Protein AF-A0A939YVJ5-F1 (afdb_monomer)

Solvent-accessible surface area (backbone atoms only — not comparable to full-atom values): 14042 Å² total; per-residue (Å²): 144,79,82,81,78,77,78,73,75,84,70,75,77,49,77,65,55,54,50,53,51,50,50,52,50,53,52,49,50,53,49,50,50,52,48,51,54,49,50,50,50,49,52,53,49,47,49,52,65,47,46,57,54,46,56,53,47,56,67,67,69,64,90,53,101,79,51,61,65,55,51,50,50,48,51,44,52,62,39,45,46,59,54,48,61,64,51,73,77,54,86,73,54,73,72,53,51,52,54,43,50,52,50,21,49,53,24,26,51,34,45,59,76,29,60,88,43,84,53,43,32,46,35,63,28,48,20,30,49,37,0,20,55,68,26,26,70,48,1,21,50,28,13,22,49,20,38,53,59,37,23,73,76,74,54,81,56,90,63,44,41,54,43,16,42,31,37,11,49,46,2,24,50,31,18,70,76,38,66,49,74,78,86,46,72,65,54,51,48,52,51,29,53,47,39,28,49,39,31,36,67,43,36,31,47,52,51,37,50,47,46,54,69,63,68,78,56,82,91,37,73,66,54,52,52,52,39,48,62,60,38,48,60,50,19,50,40,24,12,53,31,14,27,54,39,33,71,67,45,41,65,62,51,33,54,51,52,49,49,50,26,67,78,67,71,47,87,132

Structure (mmCIF, N/CA/C/O backbone):
data_AF-A0A939YVJ5-F1
#
_entry.id   AF-A0A939YVJ5-F1
#
loop_
_atom_site.group_PDB
_atom_site.id
_atom_site.type_symbol
_atom_site.label_atom_id
_atom_site.label_alt_id
_atom_site.label_comp_id
_atom_site.label_asym_id
_atom_site.label_entity_id
_atom_site.label_seq_id
_atom_site.pdbx_PDB_ins_code
_atom_site.Cartn_x
_atom_site.Cartn_y
_atom_site.Cartn_z
_atom_site.occupancy
_atom_site.B_iso_or_equiv
_atom_site.auth_seq_id
_atom_site.auth_comp_id
_atom_site.auth_asym_id
_atom_site.auth_atom_id
_atom_site.pdbx_PDB_model_num
ATOM 1 N N . MET A 1 1 ? -27.732 -64.201 43.355 1.00 46.31 1 MET A N 1
ATOM 2 C CA . MET A 1 1 ? -26.842 -63.125 43.828 1.00 46.31 1 MET A CA 1
ATOM 3 C C . MET A 1 1 ? -26.011 -62.666 42.640 1.00 46.31 1 MET A C 1
ATOM 5 O O . MET A 1 1 ? -24.944 -63.208 42.411 1.00 46.31 1 MET A O 1
ATOM 9 N N . THR A 1 2 ? -26.535 -61.728 41.853 1.00 40.25 2 THR A N 1
ATOM 10 C CA . THR A 1 2 ? -25.742 -60.941 40.899 1.00 40.25 2 THR A CA 1
ATOM 11 C C . THR A 1 2 ? -26.500 -59.648 40.651 1.00 40.25 2 THR A C 1
ATOM 13 O O . THR A 1 2 ? -27.711 -59.644 40.450 1.00 40.25 2 THR A O 1
ATOM 16 N N . VAL A 1 3 ? -25.773 -58.562 40.848 1.00 44.47 3 VAL A N 1
ATOM 17 C CA . VAL A 1 3 ? -26.248 -57.209 41.102 1.00 44.47 3 VAL A CA 1
ATOM 18 C C . VAL A 1 3 ? -26.850 -56.622 39.828 1.00 44.47 3 VAL A C 1
ATOM 20 O O . VAL A 1 3 ? -26.192 -56.588 38.794 1.00 44.47 3 VAL A O 1
ATOM 23 N N . ILE A 1 4 ? -28.096 -56.155 39.917 1.00 45.47 4 ILE A N 1
ATOM 24 C CA . ILE A 1 4 ? -28.694 -55.263 38.923 1.00 45.47 4 ILE A CA 1
ATOM 25 C C . ILE A 1 4 ? -27.981 -53.924 39.108 1.00 45.47 4 ILE A C 1
ATOM 27 O O . ILE A 1 4 ? -28.205 -53.217 40.091 1.00 45.47 4 ILE A O 1
ATOM 31 N N . GLU A 1 5 ? -27.036 -53.639 38.220 1.00 46.25 5 GLU A N 1
ATOM 32 C CA . GLU A 1 5 ? -26.282 -52.396 38.208 1.00 46.25 5 GLU A CA 1
ATOM 33 C C . GLU A 1 5 ? -27.262 -51.251 37.929 1.00 46.25 5 GLU A C 1
ATOM 35 O O . GLU A 1 5 ? -27.874 -51.164 36.866 1.00 46.25 5 GLU A O 1
ATOM 40 N N . SER A 1 6 ? -27.492 -50.428 38.954 1.00 43.22 6 SER A N 1
ATOM 41 C CA . SER A 1 6 ? -28.411 -49.297 38.907 1.00 43.22 6 SER A CA 1
ATOM 42 C C . SER A 1 6 ? -27.906 -48.303 37.861 1.00 43.22 6 SER A C 1
ATOM 44 O O . SER A 1 6 ? -26.919 -47.594 38.085 1.00 43.22 6 SER A O 1
ATOM 46 N N . GLU A 1 7 ? -28.591 -48.246 36.726 1.00 45.78 7 GLU A N 1
ATOM 47 C CA . GLU A 1 7 ? -28.428 -47.209 35.720 1.00 45.78 7 GLU A CA 1
ATOM 48 C C . GLU A 1 7 ? -28.706 -45.856 36.397 1.00 45.78 7 GLU A C 1
ATOM 50 O O . GLU A 1 7 ? -29.838 -45.532 36.763 1.00 45.78 7 GLU A O 1
ATOM 55 N N . LYS A 1 8 ? -27.640 -45.096 36.686 1.00 47.47 8 LYS A N 1
ATOM 56 C C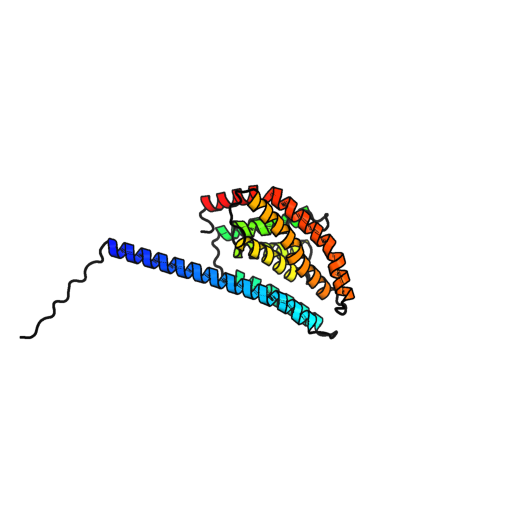A . LYS A 1 8 ? -27.754 -43.766 37.296 1.00 47.47 8 LYS A CA 1
ATOM 57 C C . LYS A 1 8 ? -28.663 -42.908 36.411 1.00 47.47 8 LYS A C 1
ATOM 59 O O . LYS A 1 8 ? -28.447 -42.869 35.199 1.00 47.47 8 LYS A O 1
ATOM 64 N N . PRO A 1 9 ? -29.639 -42.186 36.989 1.00 45.59 9 PRO A N 1
ATOM 65 C CA . PRO A 1 9 ? -30.538 -41.359 36.208 1.00 45.59 9 PRO A CA 1
ATOM 66 C C . PRO A 1 9 ? -29.715 -40.316 35.457 1.00 45.59 9 PRO A C 1
ATOM 68 O O . PRO A 1 9 ? -28.880 -39.633 36.053 1.00 45.59 9 PRO A O 1
ATOM 71 N N . ASN A 1 10 ? -29.957 -40.228 34.148 1.00 55.22 10 ASN A N 1
ATOM 72 C CA . ASN A 1 10 ? -29.449 -39.195 33.254 1.00 55.22 10 ASN A CA 1
ATOM 73 C C . ASN A 1 10 ? -29.701 -37.827 33.907 1.00 55.22 10 ASN A C 1
ATOM 75 O O . ASN A 1 10 ? -30.816 -37.299 33.869 1.00 55.22 10 ASN A O 1
ATOM 79 N N . SER A 1 11 ? -28.688 -37.282 34.581 1.00 57.50 11 SER A N 1
ATOM 80 C CA . SER A 1 11 ? -28.798 -35.998 35.251 1.00 57.50 11 SER A CA 1
ATOM 81 C C . SER A 1 11 ? -28.966 -34.944 34.168 1.00 57.50 11 SER A C 1
ATOM 83 O O . SER A 1 11 ? -28.098 -34.745 33.317 1.00 57.50 11 SER A O 1
ATOM 85 N N . VAL A 1 12 ? -30.128 -34.290 34.160 1.00 58.12 12 VAL A N 1
ATOM 86 C CA . VAL A 1 12 ? -30.375 -33.128 33.307 1.00 58.12 12 VAL A CA 1
ATOM 87 C C . VAL A 1 12 ? -29.209 -32.158 33.542 1.00 58.12 12 VAL A C 1
ATOM 89 O O . VAL A 1 12 ? -29.008 -31.767 34.695 1.00 58.12 12 VAL A O 1
ATOM 92 N N . PRO A 1 13 ? -28.416 -31.799 32.509 1.00 59.34 13 PRO A N 1
ATOM 93 C CA . PRO A 1 13 ? -27.216 -30.994 32.702 1.00 59.34 13 PRO A CA 1
ATOM 94 C C . PRO A 1 13 ? -27.591 -29.719 33.447 1.00 59.34 13 PRO A C 1
ATOM 96 O O . PRO A 1 13 ? -28.513 -29.016 33.009 1.00 59.34 13 PRO A O 1
ATOM 99 N N . SER A 1 14 ? -26.910 -29.443 34.563 1.00 68.69 14 SER A N 1
ATOM 100 C CA . SER A 1 14 ? -27.203 -28.271 35.385 1.00 68.69 14 SER A CA 1
ATOM 101 C C . SER A 1 14 ? -27.091 -26.999 34.534 1.00 68.69 14 SER A C 1
ATOM 103 O O . SER A 1 14 ? -26.372 -26.965 33.527 1.00 68.69 14 SER A O 1
ATOM 105 N N . GLY A 1 15 ? -27.793 -25.924 34.912 1.00 69.75 15 GLY A N 1
ATOM 106 C CA . GLY A 1 15 ? -27.674 -24.635 34.214 1.00 69.75 15 GLY A CA 1
ATOM 107 C C . GLY A 1 15 ? -26.211 -24.188 34.063 1.00 69.75 15 GLY A C 1
ATOM 108 O O . GLY A 1 15 ? -25.831 -23.643 33.028 1.00 69.75 15 GLY A O 1
ATOM 109 N N . THR A 1 16 ? -25.375 -24.531 35.043 1.00 73.44 16 THR A N 1
ATOM 110 C CA . THR A 1 16 ? -23.930 -24.296 35.092 1.00 73.44 16 THR A CA 1
ATOM 111 C C . THR A 1 16 ? -23.152 -25.105 34.046 1.00 73.44 16 THR A C 1
ATOM 113 O O . THR A 1 16 ? -22.281 -24.550 33.377 1.00 73.44 16 THR A O 1
ATOM 116 N N . ASP A 1 17 ? -23.502 -26.376 33.817 1.00 76.75 17 ASP A N 1
ATOM 117 C CA . ASP A 1 17 ? -22.853 -27.231 32.806 1.00 76.75 17 ASP A CA 1
ATOM 118 C C . ASP A 1 17 ? -23.142 -26.755 31.379 1.00 76.75 17 ASP A C 1
ATOM 120 O O . ASP A 1 17 ? -22.268 -26.790 30.508 1.00 76.75 17 ASP A O 1
ATOM 124 N N . ARG A 1 18 ? -24.357 -26.244 31.137 1.00 75.38 18 ARG A N 1
ATOM 125 C CA . ARG A 1 18 ? -24.741 -25.654 29.843 1.00 75.38 18 ARG A CA 1
ATOM 126 C C . ARG A 1 18 ? -23.982 -24.355 29.564 1.00 75.38 18 ARG A C 1
ATOM 128 O O . ARG A 1 18 ? -23.562 -24.132 28.428 1.00 75.38 18 ARG A O 1
ATOM 135 N N . ILE A 1 19 ? -23.769 -23.526 30.589 1.00 78.44 19 ILE A N 1
ATOM 136 C CA . ILE A 1 19 ? -22.976 -22.292 30.486 1.00 78.44 19 ILE A CA 1
ATOM 137 C C . ILE A 1 19 ? -21.506 -22.631 30.209 1.00 78.44 19 ILE A C 1
ATOM 139 O O . ILE A 1 19 ? -20.929 -22.098 29.261 1.00 78.44 19 ILE A O 1
ATOM 143 N N . LEU A 1 20 ? -20.928 -23.584 30.947 1.00 80.31 20 LEU A N 1
ATOM 144 C CA . LEU A 1 20 ? -19.541 -24.019 30.765 1.00 80.31 20 LEU A CA 1
ATOM 145 C C . LEU A 1 20 ? -19.310 -24.651 29.380 1.00 80.31 20 LEU A C 1
ATOM 147 O O . LEU A 1 20 ? -18.287 -24.405 28.736 1.00 80.31 20 LEU A O 1
ATOM 151 N N . ALA A 1 21 ? -20.267 -25.439 28.882 1.00 81.44 21 ALA A N 1
ATOM 152 C CA . ALA A 1 21 ? -20.222 -26.000 27.534 1.00 81.44 21 ALA A CA 1
ATOM 153 C C . ALA A 1 21 ? -20.287 -24.905 26.456 1.00 81.44 21 ALA A C 1
ATOM 155 O O . ALA A 1 21 ? -19.502 -24.940 25.505 1.00 81.44 21 ALA A O 1
ATOM 156 N N . ALA A 1 22 ? -21.160 -23.904 26.620 1.00 81.31 22 ALA A N 1
ATOM 157 C CA . ALA A 1 22 ? -21.267 -22.769 25.706 1.00 81.31 22 ALA A CA 1
ATOM 158 C C . ALA A 1 22 ? -20.001 -21.892 25.709 1.00 81.31 22 ALA A C 1
ATOM 160 O O . ALA A 1 22 ? -19.553 -21.463 24.644 1.00 81.31 22 ALA A O 1
ATOM 161 N N . GLU A 1 23 ? -19.383 -21.660 26.870 1.00 83.69 23 GLU A N 1
ATOM 162 C CA . GLU A 1 23 ? -18.100 -20.954 26.977 1.00 83.69 23 GLU A CA 1
ATOM 163 C C . GLU A 1 23 ? -16.962 -21.721 26.304 1.00 83.69 23 GLU A C 1
ATOM 165 O O . GLU A 1 23 ? -16.202 -21.131 25.535 1.00 83.69 23 GLU A O 1
ATOM 170 N N . ARG A 1 24 ? -16.879 -23.043 26.501 1.00 84.50 24 ARG A N 1
ATOM 171 C CA . ARG A 1 24 ? -15.895 -23.903 25.819 1.00 84.50 24 ARG A CA 1
ATOM 172 C C . ARG A 1 24 ? -16.080 -23.890 24.302 1.00 84.50 24 ARG A C 1
ATOM 174 O O . ARG A 1 24 ? -15.090 -23.844 23.573 1.00 84.50 24 ARG A O 1
ATOM 181 N N . LEU A 1 25 ? -17.322 -23.891 23.815 1.00 81.31 25 LEU A N 1
ATOM 182 C CA . LEU A 1 25 ? -17.636 -23.800 22.386 1.00 81.31 25 LEU A CA 1
ATOM 183 C C . LEU A 1 25 ? -17.245 -22.436 21.807 1.00 81.31 25 LEU A C 1
ATOM 185 O O . LEU A 1 25 ? -16.577 -22.387 20.777 1.00 81.31 25 LEU A O 1
ATOM 189 N N . ARG A 1 26 ? -17.568 -21.336 22.501 1.00 81.75 26 ARG A N 1
ATOM 190 C CA . ARG A 1 26 ? -17.147 -19.976 22.121 1.00 81.75 26 ARG A CA 1
ATOM 191 C C . ARG A 1 26 ? -15.626 -19.825 22.134 1.00 81.75 26 ARG A C 1
ATOM 193 O O . ARG A 1 26 ? -15.071 -19.218 21.224 1.00 81.75 26 ARG A O 1
ATOM 200 N N . ALA A 1 27 ? -14.947 -20.397 23.128 1.00 80.31 27 ALA A N 1
ATOM 201 C CA . ALA A 1 27 ? -13.490 -20.390 23.221 1.00 80.31 27 ALA A CA 1
ATOM 202 C C . ALA A 1 27 ? -12.842 -21.196 22.084 1.00 80.31 27 ALA A C 1
ATOM 204 O O . ALA A 1 27 ? -11.879 -20.724 21.479 1.00 80.31 27 ALA A O 1
ATOM 205 N N . ARG A 1 28 ? -13.399 -22.368 21.737 1.00 79.94 28 ARG A N 1
ATOM 206 C CA . ARG A 1 28 ? -12.969 -23.167 20.575 1.00 79.94 28 ARG A CA 1
ATOM 207 C C . ARG A 1 28 ? -13.183 -22.416 19.262 1.00 79.94 28 ARG A C 1
ATOM 209 O O . ARG A 1 28 ? -12.242 -22.308 18.485 1.00 79.94 28 ARG A O 1
ATOM 216 N N . GLN A 1 29 ? -14.360 -21.824 19.055 1.00 79.69 29 GLN A N 1
ATOM 217 C CA . GLN A 1 29 ? -14.658 -21.008 17.870 1.00 79.69 29 GLN A CA 1
ATOM 218 C C . GLN A 1 29 ? -13.702 -19.813 17.756 1.00 79.69 29 GLN A C 1
ATOM 220 O O . GLN A 1 29 ? -13.091 -19.605 16.713 1.00 79.69 29 GLN A O 1
ATOM 225 N N . ALA A 1 30 ? -13.471 -19.084 18.852 1.00 76.62 30 ALA A N 1
ATOM 226 C CA . ALA A 1 30 ? -12.527 -17.970 18.873 1.00 76.62 30 ALA A CA 1
ATOM 227 C C . ALA A 1 30 ? -11.076 -18.413 18.601 1.00 76.62 30 ALA A C 1
ATOM 229 O O . ALA A 1 30 ? -10.313 -17.678 17.969 1.00 76.62 30 ALA A O 1
ATOM 230 N N . ALA A 1 31 ? -10.672 -19.599 19.067 1.00 75.69 31 ALA A N 1
ATOM 231 C CA . ALA A 1 31 ? -9.354 -20.167 18.793 1.00 75.69 31 ALA A CA 1
ATOM 232 C C . ALA A 1 31 ? -9.205 -20.591 17.321 1.00 75.69 31 ALA A C 1
ATOM 234 O O . ALA A 1 31 ? -8.173 -20.310 16.706 1.00 75.69 31 ALA A O 1
ATOM 235 N N . GLU A 1 32 ? -10.234 -21.208 16.738 1.00 75.56 32 GLU A N 1
ATOM 236 C CA . GLU A 1 32 ? -10.274 -21.569 15.319 1.00 75.56 32 GLU A CA 1
ATOM 237 C C . GLU A 1 32 ? -10.260 -20.340 14.410 1.00 75.56 32 GLU A C 1
ATOM 239 O O . GLU A 1 32 ? -9.486 -20.308 13.451 1.00 75.56 32 GLU A O 1
ATOM 244 N N . ASP A 1 33 ? -11.027 -19.302 14.745 1.00 72.12 33 ASP A N 1
ATOM 245 C CA . ASP A 1 33 ? -11.020 -18.027 14.029 1.00 72.12 33 ASP A CA 1
ATOM 246 C C . ASP A 1 33 ? -9.631 -17.386 14.086 1.00 72.12 33 ASP A C 1
ATOM 248 O O . ASP A 1 33 ? -9.053 -17.061 13.049 1.00 72.12 33 ASP A O 1
ATOM 252 N N . ARG A 1 34 ? -9.014 -17.294 15.275 1.00 73.00 34 ARG A N 1
ATOM 253 C CA . ARG A 1 34 ? -7.635 -16.788 15.424 1.00 73.00 34 ARG A CA 1
ATOM 254 C C . ARG A 1 34 ? -6.631 -17.602 14.609 1.00 73.00 34 ARG A C 1
ATOM 256 O O . ARG A 1 34 ? -5.739 -17.016 13.989 1.00 73.00 34 ARG A O 1
ATOM 263 N N . ARG A 1 35 ? -6.762 -18.933 14.594 1.00 74.81 35 ARG A N 1
ATOM 264 C CA . ARG A 1 35 ? -5.905 -19.831 13.807 1.00 74.81 35 ARG A CA 1
ATOM 265 C C . ARG A 1 35 ? -6.089 -19.589 12.311 1.00 74.81 35 ARG A C 1
ATOM 267 O O . ARG A 1 35 ? -5.088 -19.441 11.614 1.00 74.81 35 ARG A O 1
ATOM 274 N N . ARG A 1 36 ? -7.327 -19.478 11.818 1.00 72.12 36 ARG A N 1
ATOM 275 C CA . ARG A 1 36 ? -7.626 -19.162 10.411 1.00 72.12 36 ARG A CA 1
ATOM 276 C C . ARG A 1 36 ? -7.029 -17.819 10.004 1.00 72.12 36 ARG A C 1
ATOM 278 O O . ARG A 1 36 ? -6.349 -17.753 8.984 1.00 72.12 36 ARG A O 1
ATOM 285 N N . THR A 1 37 ? -7.195 -16.775 10.814 1.00 68.50 37 THR A N 1
ATOM 286 C CA . THR A 1 37 ? -6.625 -15.447 10.533 1.00 68.50 37 THR A CA 1
ATOM 287 C C . THR A 1 37 ? -5.099 -15.479 10.534 1.00 68.50 37 THR A C 1
ATOM 289 O O . THR A 1 37 ? -4.471 -14.865 9.675 1.00 68.50 37 THR A O 1
ATOM 292 N N . ARG A 1 38 ? -4.481 -16.229 11.459 1.00 74.00 38 ARG A N 1
ATOM 293 C CA . ARG A 1 38 ? -3.024 -16.421 11.496 1.00 74.00 38 ARG A CA 1
ATOM 294 C C . ARG A 1 38 ? -2.525 -17.153 10.250 1.00 74.00 38 ARG A C 1
ATOM 296 O O . ARG A 1 38 ? -1.570 -16.692 9.641 1.00 74.00 38 ARG A O 1
ATOM 303 N N . ILE A 1 39 ? -3.179 -18.242 9.849 1.00 70.81 39 ILE A N 1
ATOM 304 C CA . ILE A 1 39 ? -2.820 -18.989 8.636 1.00 70.81 39 ILE A CA 1
ATOM 305 C C . ILE A 1 39 ? -2.962 -18.094 7.406 1.00 70.81 39 ILE A C 1
ATOM 307 O O . ILE A 1 39 ? -2.039 -18.039 6.608 1.00 70.81 39 ILE A O 1
ATOM 311 N N . ARG A 1 40 ? -4.057 -17.335 7.273 1.00 67.38 40 ARG A N 1
ATOM 312 C CA . ARG A 1 40 ? -4.240 -16.389 6.158 1.00 67.38 40 ARG A CA 1
ATOM 313 C C . ARG A 1 40 ? -3.141 -15.334 6.126 1.00 67.38 40 ARG A C 1
ATOM 315 O O . ARG A 1 40 ? -2.561 -15.118 5.074 1.00 67.38 40 ARG A O 1
ATOM 322 N N . ARG A 1 41 ? -2.787 -14.751 7.277 1.00 69.44 41 ARG A N 1
ATOM 323 C CA . ARG A 1 41 ? -1.644 -13.828 7.379 1.00 69.44 41 ARG A CA 1
ATOM 324 C C . ARG A 1 41 ? -0.347 -14.472 6.917 1.00 69.44 41 ARG A C 1
ATOM 326 O O . ARG A 1 41 ? 0.364 -13.847 6.147 1.00 69.44 41 ARG A O 1
ATOM 333 N N . ILE A 1 42 ? -0.052 -15.689 7.374 1.00 71.00 42 ILE A N 1
ATOM 334 C CA . ILE A 1 42 ? 1.166 -16.413 6.995 1.00 71.00 42 ILE A CA 1
ATOM 335 C C . ILE A 1 42 ? 1.151 -16.714 5.500 1.00 71.00 42 ILE A C 1
ATOM 337 O O . ILE A 1 42 ? 2.128 -16.425 4.836 1.00 71.00 42 ILE A O 1
ATOM 341 N N . VAL A 1 43 ? 0.048 -17.214 4.945 1.00 67.75 43 VAL A N 1
ATOM 342 C CA . VAL A 1 43 ? -0.070 -17.510 3.511 1.00 67.75 43 VAL A CA 1
ATOM 343 C C . VAL A 1 43 ? 0.106 -16.247 2.674 1.00 67.75 43 VAL A C 1
ATOM 345 O O . VAL A 1 43 ? 0.858 -16.268 1.709 1.00 67.75 43 VAL A O 1
ATOM 348 N N . THR A 1 44 ? -0.532 -15.134 3.045 1.00 63.31 44 THR A N 1
ATOM 349 C CA . THR A 1 44 ? -0.370 -13.864 2.326 1.00 63.31 44 THR A CA 1
ATOM 350 C C . THR A 1 44 ? 1.045 -13.309 2.485 1.00 63.31 44 THR A C 1
ATOM 352 O O . THR A 1 44 ? 1.630 -12.871 1.503 1.00 63.31 44 THR A O 1
ATOM 355 N N . ALA A 1 45 ? 1.634 -13.380 3.681 1.00 68.81 45 ALA A N 1
ATOM 356 C CA . ALA A 1 45 ? 3.009 -12.949 3.922 1.00 68.81 45 ALA A CA 1
ATOM 357 C C . ALA A 1 45 ? 4.029 -13.813 3.168 1.00 68.81 45 ALA A C 1
ATOM 359 O O . ALA A 1 45 ? 4.963 -13.268 2.600 1.00 68.81 45 ALA A O 1
ATOM 360 N N . VAL A 1 46 ? 3.831 -15.132 3.112 1.00 67.81 46 VAL A N 1
ATOM 361 C CA . VAL A 1 46 ? 4.651 -16.067 2.331 1.00 67.81 46 VAL A CA 1
ATOM 362 C C . VAL A 1 46 ? 4.483 -15.794 0.844 1.00 67.81 46 VAL A C 1
ATOM 364 O O . VAL A 1 46 ? 5.481 -15.713 0.146 1.00 67.81 46 VAL A O 1
ATOM 367 N N . LEU A 1 47 ? 3.258 -15.570 0.357 1.00 64.94 47 LEU A N 1
ATOM 368 C CA . LEU A 1 47 ? 3.033 -15.159 -1.029 1.00 64.94 47 LEU A CA 1
ATOM 369 C C . LEU A 1 47 ? 3.810 -13.886 -1.350 1.00 64.94 47 LEU A C 1
ATOM 371 O O . LEU A 1 47 ? 4.513 -13.863 -2.342 1.00 64.94 47 LEU A O 1
ATOM 375 N N . ILE A 1 48 ? 3.755 -12.864 -0.497 1.00 64.44 48 ILE A N 1
ATOM 376 C CA . ILE A 1 48 ? 4.510 -11.619 -0.684 1.00 64.44 48 ILE A CA 1
ATOM 377 C C . ILE A 1 48 ? 6.028 -11.869 -0.647 1.00 64.44 48 ILE A C 1
ATOM 379 O O . ILE A 1 48 ? 6.749 -11.396 -1.523 1.00 64.44 48 ILE A O 1
ATOM 383 N N . LEU A 1 49 ? 6.507 -12.612 0.356 1.00 65.25 49 LEU A N 1
ATOM 384 C CA . LEU A 1 49 ? 7.926 -12.887 0.596 1.00 65.25 49 LEU A CA 1
ATOM 385 C C . LEU A 1 49 ? 8.534 -13.805 -0.465 1.00 65.25 49 LEU A C 1
ATOM 387 O O . LEU A 1 49 ? 9.732 -13.740 -0.673 1.00 65.25 49 LEU A O 1
ATOM 391 N N . VAL A 1 50 ? 7.739 -14.647 -1.125 1.00 65.62 50 VAL A N 1
ATOM 392 C CA . VAL A 1 50 ? 8.169 -15.485 -2.252 1.00 65.62 50 VAL A CA 1
ATOM 393 C C . VAL A 1 50 ? 8.023 -14.724 -3.567 1.00 65.62 50 VAL A C 1
ATOM 395 O O . VAL A 1 50 ? 8.897 -14.813 -4.418 1.00 65.62 50 VAL A O 1
ATOM 398 N N . PHE A 1 51 ? 6.962 -13.931 -3.727 1.00 66.06 51 PHE A N 1
ATOM 399 C CA . PHE A 1 51 ? 6.675 -13.199 -4.958 1.00 66.06 51 PHE A CA 1
ATOM 400 C C . PHE A 1 51 ? 7.743 -12.146 -5.272 1.00 66.06 51 PHE A C 1
ATOM 402 O O . PHE A 1 51 ? 8.236 -12.109 -6.393 1.00 66.06 51 PHE A O 1
ATOM 409 N N . VAL A 1 52 ? 8.156 -11.337 -4.289 1.00 61.12 52 VAL A N 1
ATOM 410 C CA . VAL A 1 52 ? 9.197 -10.310 -4.483 1.00 61.12 52 VAL A CA 1
ATOM 411 C C . VAL A 1 52 ? 10.528 -10.914 -4.976 1.00 61.12 52 VAL A C 1
ATOM 413 O O . VAL A 1 52 ? 11.002 -10.492 -6.030 1.00 61.12 52 VAL A O 1
ATOM 416 N N . PRO A 1 53 ? 11.129 -11.919 -4.308 1.00 64.06 53 PRO A N 1
ATOM 417 C CA . PRO A 1 53 ? 12.350 -12.548 -4.796 1.00 64.06 53 PRO A CA 1
ATOM 418 C C . PRO A 1 53 ? 12.131 -13.432 -6.022 1.00 64.06 53 PRO A C 1
ATOM 420 O O . PRO A 1 53 ? 13.067 -13.566 -6.791 1.00 64.06 53 PRO A O 1
ATOM 423 N N . ALA A 1 54 ? 10.944 -13.998 -6.265 1.00 64.44 54 ALA A N 1
ATOM 424 C CA . ALA A 1 54 ? 10.677 -14.736 -7.503 1.00 64.44 54 ALA A CA 1
ATOM 425 C C . ALA A 1 54 ? 10.683 -13.809 -8.726 1.00 64.44 54 ALA A C 1
ATOM 427 O O . ALA A 1 54 ? 11.303 -14.140 -9.730 1.00 64.44 54 ALA A O 1
ATOM 428 N N . VAL A 1 55 ? 10.067 -12.624 -8.631 1.00 62.25 55 VAL A N 1
ATOM 429 C CA . VAL A 1 55 ? 10.112 -11.606 -9.696 1.00 62.25 55 VAL A CA 1
ATOM 430 C C . VAL A 1 55 ? 11.552 -11.158 -9.953 1.00 62.25 55 VAL A C 1
ATOM 432 O O . VAL A 1 55 ? 11.981 -11.084 -11.102 1.00 62.25 55 VAL A O 1
ATOM 435 N N . ILE A 1 56 ? 12.319 -10.918 -8.886 1.00 60.88 56 ILE A N 1
ATOM 436 C CA . ILE A 1 56 ? 13.728 -10.520 -8.987 1.00 60.88 56 ILE A CA 1
ATOM 437 C C . ILE A 1 56 ? 14.586 -11.662 -9.559 1.00 60.88 56 ILE A C 1
ATOM 439 O O . ILE A 1 56 ? 15.377 -11.430 -10.464 1.00 60.88 56 ILE A O 1
ATOM 443 N N . ALA A 1 57 ? 14.419 -12.899 -9.087 1.00 64.69 57 ALA A N 1
ATOM 444 C CA . ALA A 1 57 ? 15.207 -14.052 -9.520 1.00 64.69 57 ALA A CA 1
ATOM 445 C C . ALA A 1 57 ? 14.920 -14.436 -10.973 1.00 64.69 57 ALA A C 1
ATOM 447 O O . ALA A 1 57 ? 15.856 -14.657 -11.730 1.00 64.69 57 ALA A O 1
ATOM 448 N N . ILE A 1 58 ? 13.651 -14.466 -11.389 1.00 60.56 58 ILE A N 1
ATOM 449 C CA . ILE A 1 58 ? 13.282 -14.745 -12.784 1.00 60.56 58 ILE A CA 1
ATOM 450 C C . ILE A 1 58 ? 13.836 -13.647 -13.701 1.00 60.56 58 ILE A C 1
ATOM 452 O O . ILE A 1 58 ? 14.399 -13.946 -14.750 1.00 60.56 58 ILE A O 1
ATOM 456 N N . GLY A 1 59 ? 13.763 -12.387 -13.267 1.00 57.19 59 GLY A N 1
ATOM 457 C CA . GLY A 1 59 ? 14.344 -11.266 -13.998 1.00 57.19 59 GLY A CA 1
ATOM 458 C C . GLY A 1 59 ? 15.874 -11.261 -14.088 1.00 57.19 59 GLY A C 1
ATOM 459 O O . GLY A 1 59 ? 16.416 -10.666 -15.013 1.00 57.19 59 GLY A O 1
ATOM 460 N N . LEU A 1 60 ? 16.567 -11.917 -13.151 1.00 59.75 60 LEU A N 1
ATOM 461 C CA . LEU A 1 60 ? 18.028 -12.070 -13.149 1.00 59.75 60 LEU A CA 1
ATOM 462 C C . LEU A 1 60 ? 18.509 -13.336 -13.880 1.00 59.75 60 LEU A C 1
ATOM 464 O O . LEU A 1 60 ? 19.647 -13.368 -14.342 1.00 59.75 60 LEU A O 1
ATOM 468 N N . LEU A 1 61 ? 17.680 -14.383 -13.961 1.00 58.56 61 LEU A N 1
ATOM 469 C CA . LEU A 1 61 ? 18.054 -15.684 -14.529 1.00 58.56 61 LEU A CA 1
ATOM 470 C C . LEU A 1 61 ? 17.887 -15.761 -16.055 1.00 58.56 61 LEU A C 1
ATOM 472 O O . LEU A 1 61 ? 18.575 -16.557 -16.693 1.00 58.56 61 LEU A O 1
ATOM 476 N N . GLU A 1 62 ? 17.030 -14.941 -16.669 1.00 56.88 62 GLU A N 1
ATOM 477 C CA . GLU A 1 62 ? 16.833 -14.959 -18.124 1.00 56.88 62 GLU A CA 1
ATOM 478 C C . GLU A 1 62 ? 17.679 -13.908 -18.857 1.00 56.88 62 GLU A C 1
ATOM 480 O O . GLU A 1 62 ? 17.242 -12.806 -19.179 1.00 56.88 62 GLU A O 1
ATOM 485 N N . TRP A 1 63 ? 18.915 -14.295 -19.178 1.00 54.03 63 TRP A N 1
ATOM 486 C CA . TRP A 1 63 ? 19.893 -13.488 -19.921 1.00 54.03 63 TRP A CA 1
ATOM 487 C C . TRP A 1 63 ? 19.694 -13.516 -21.459 1.00 54.03 63 TRP A C 1
ATOM 489 O O . TRP A 1 63 ? 20.613 -13.160 -22.197 1.00 54.03 63 TRP A O 1
ATOM 499 N N . GLN A 1 64 ? 18.545 -13.963 -21.997 1.00 51.31 64 GLN A N 1
ATOM 500 C CA . GLN A 1 64 ? 18.368 -14.118 -23.454 1.00 51.31 64 GLN A CA 1
ATOM 501 C C . GLN A 1 64 ? 17.027 -13.613 -24.022 1.00 51.31 64 GLN A C 1
ATOM 503 O O . GLN A 1 64 ? 15.939 -13.949 -23.560 1.00 51.31 64 GLN A O 1
ATOM 508 N N . ASP A 1 65 ? 17.167 -12.847 -25.110 1.00 56.59 65 ASP A N 1
ATOM 509 C CA . ASP A 1 65 ? 16.244 -11.917 -25.790 1.00 56.59 65 ASP A CA 1
ATOM 510 C C . ASP A 1 65 ? 14.838 -12.431 -26.201 1.00 56.59 65 ASP A C 1
ATOM 512 O O . ASP A 1 65 ? 14.079 -11.677 -26.807 1.00 56.59 65 ASP A O 1
ATOM 516 N N . ARG A 1 66 ? 14.442 -13.682 -25.915 1.00 54.62 66 ARG A N 1
ATOM 517 C CA . ARG A 1 66 ? 13.160 -14.255 -26.398 1.00 54.62 66 ARG A CA 1
ATOM 518 C C . ARG A 1 66 ? 12.141 -14.640 -25.324 1.00 54.62 66 ARG A C 1
ATOM 520 O O . ARG A 1 66 ? 10.961 -14.747 -25.648 1.00 54.62 66 ARG A O 1
ATOM 527 N N . HIS A 1 67 ? 12.540 -14.793 -24.064 1.00 56.97 67 HIS A N 1
ATOM 528 C CA . HIS A 1 67 ? 11.637 -15.255 -22.997 1.00 56.97 67 HIS A CA 1
ATOM 529 C C . HIS A 1 67 ? 11.039 -14.121 -22.137 1.00 56.97 67 HIS A C 1
ATOM 531 O O . HIS A 1 67 ? 10.093 -14.328 -21.379 1.00 56.97 67 HIS A O 1
ATOM 537 N N . PHE A 1 68 ? 11.454 -12.875 -22.376 1.00 59.12 68 PHE A N 1
ATOM 538 C CA . PHE A 1 68 ? 11.018 -11.681 -21.644 1.00 59.12 68 PHE A CA 1
ATOM 539 C C . PHE A 1 68 ? 9.495 -11.428 -21.648 1.00 59.12 68 PHE A C 1
ATOM 541 O O . PHE A 1 68 ? 8.919 -10.995 -20.645 1.00 59.12 68 PHE A O 1
ATOM 548 N N . TYR A 1 69 ? 8.809 -11.737 -22.756 1.00 62.72 69 TYR A N 1
ATOM 549 C CA . TYR A 1 69 ? 7.345 -11.635 -22.841 1.00 62.72 69 TYR A CA 1
ATOM 550 C C . TYR A 1 69 ? 6.640 -12.703 -21.999 1.00 62.72 69 TYR A C 1
ATOM 552 O O . TYR A 1 69 ? 5.604 -12.427 -21.394 1.00 62.72 69 TYR A O 1
ATOM 560 N N . ILE A 1 70 ? 7.217 -13.905 -21.923 1.00 63.44 70 ILE A N 1
ATOM 561 C CA . ILE A 1 70 ? 6.709 -15.009 -21.102 1.00 63.44 70 ILE A CA 1
ATOM 562 C C . ILE A 1 70 ? 6.915 -14.677 -19.625 1.00 63.44 70 ILE A C 1
ATOM 564 O O . ILE A 1 70 ? 5.986 -14.833 -18.842 1.00 63.44 70 ILE A O 1
ATOM 568 N N . VAL A 1 71 ? 8.072 -14.129 -19.248 1.00 63.03 71 VAL A N 1
ATOM 569 C CA . VAL A 1 71 ? 8.333 -13.643 -17.884 1.00 63.03 71 VAL A CA 1
ATOM 570 C C . VAL A 1 71 ? 7.358 -12.542 -17.489 1.00 63.03 71 VAL A C 1
ATOM 572 O O . VAL A 1 71 ? 6.723 -12.639 -16.442 1.00 63.03 71 VAL A O 1
ATOM 575 N N . SER A 1 72 ? 7.156 -11.537 -18.341 1.00 60.78 72 SER A N 1
ATOM 576 C CA . SER A 1 72 ? 6.164 -10.486 -18.092 1.00 60.78 72 SER A CA 1
ATOM 577 C C . SER A 1 72 ? 4.751 -11.061 -17.920 1.00 60.78 72 SER A C 1
ATOM 579 O O . SER A 1 72 ? 4.036 -10.676 -16.995 1.00 60.78 72 SER A O 1
ATOM 581 N N . ALA A 1 73 ? 4.358 -12.033 -18.752 1.00 64.88 73 ALA A N 1
ATOM 582 C CA . ALA A 1 73 ? 3.073 -12.720 -18.632 1.00 64.88 73 ALA A CA 1
ATOM 583 C C . ALA A 1 73 ? 2.960 -13.547 -17.339 1.00 64.88 73 ALA A C 1
ATOM 585 O O . ALA A 1 73 ? 1.927 -13.503 -16.670 1.00 64.88 73 ALA A O 1
ATOM 586 N N . LEU A 1 74 ? 4.023 -14.252 -16.945 1.00 66.56 74 LEU A N 1
ATOM 587 C CA . LEU A 1 74 ? 4.086 -15.007 -15.697 1.00 66.56 74 LEU A CA 1
ATOM 588 C C . LEU A 1 74 ? 4.000 -14.075 -14.488 1.00 66.56 74 LEU A C 1
ATOM 590 O O . LEU A 1 74 ? 3.263 -14.376 -13.560 1.00 66.56 74 LEU A O 1
ATOM 594 N N . ILE A 1 75 ? 4.661 -12.917 -14.496 1.00 63.94 75 ILE A N 1
ATOM 595 C CA . ILE A 1 75 ? 4.571 -11.947 -13.395 1.00 63.94 75 ILE A CA 1
ATOM 596 C C . ILE A 1 75 ? 3.153 -11.363 -13.287 1.00 63.94 75 ILE A C 1
ATOM 598 O O . ILE A 1 75 ? 2.619 -11.220 -12.183 1.00 63.94 75 ILE A O 1
ATOM 602 N N . ILE A 1 76 ? 2.498 -11.072 -14.414 1.00 65.44 76 ILE A N 1
ATOM 603 C CA . ILE A 1 76 ? 1.088 -10.648 -14.446 1.00 65.44 76 ILE A CA 1
ATOM 604 C C . ILE A 1 76 ? 0.170 -11.751 -13.887 1.00 65.44 76 ILE A C 1
ATOM 606 O O . ILE A 1 76 ? -0.712 -11.482 -13.064 1.00 65.44 76 ILE A O 1
ATOM 610 N N . LEU A 1 77 ? 0.399 -13.006 -14.274 1.00 67.25 77 LEU A N 1
ATOM 611 C CA . LEU A 1 77 ? -0.355 -14.154 -13.769 1.00 67.25 77 LEU A CA 1
ATOM 612 C C . LEU A 1 77 ? -0.126 -14.349 -12.262 1.00 67.25 77 LEU A C 1
ATOM 614 O O . LEU A 1 77 ? -1.067 -14.447 -11.478 1.00 67.25 77 LEU A O 1
ATOM 618 N N . PHE A 1 78 ? 1.126 -14.320 -11.817 1.00 65.69 78 PHE A N 1
ATOM 619 C CA . PHE A 1 78 ? 1.477 -14.497 -10.415 1.00 65.69 78 PHE A CA 1
ATOM 620 C C . PHE A 1 78 ? 1.096 -13.301 -9.534 1.00 65.69 78 PHE A C 1
ATOM 622 O O . PHE A 1 78 ? 0.949 -13.498 -8.336 1.00 65.69 78 PHE A O 1
ATOM 629 N N . SER A 1 79 ? 0.905 -12.086 -10.062 1.00 62.75 79 SER A N 1
ATOM 630 C CA . SER A 1 79 ? 0.405 -10.931 -9.284 1.00 62.75 79 SER A CA 1
ATOM 631 C C . SER A 1 79 ? -1.117 -10.932 -9.138 1.00 62.75 79 SER A C 1
ATOM 633 O O . SER A 1 79 ? -1.647 -10.481 -8.119 1.00 62.75 79 SER A O 1
ATOM 635 N N . THR A 1 80 ? -1.833 -11.494 -10.114 1.00 64.38 80 THR A N 1
ATOM 636 C CA . THR A 1 80 ? -3.290 -11.670 -10.043 1.00 64.38 80 THR A CA 1
ATOM 637 C C . THR A 1 80 ? -3.695 -12.847 -9.151 1.00 64.38 80 THR A C 1
ATOM 639 O O . THR A 1 80 ? -4.704 -12.758 -8.453 1.00 64.38 80 THR A O 1
ATOM 642 N N . VAL A 1 81 ? -2.889 -13.911 -9.064 1.00 68.62 81 VAL A N 1
ATOM 643 C CA . VAL A 1 81 ? -3.161 -15.074 -8.195 1.00 68.62 81 VAL A CA 1
ATOM 644 C C . VAL A 1 81 ? -3.358 -14.703 -6.706 1.00 68.62 81 VAL A C 1
ATOM 646 O O . VAL A 1 81 ? -4.387 -15.080 -6.146 1.00 68.62 81 VAL A O 1
ATOM 649 N N . PRO A 1 82 ? -2.475 -13.934 -6.033 1.00 64.56 82 PRO A N 1
ATOM 650 C CA . PRO A 1 82 ? -2.684 -13.472 -4.661 1.00 64.56 82 PRO A CA 1
ATOM 651 C C . PRO A 1 82 ? -3.968 -12.660 -4.498 1.00 64.56 82 PRO A C 1
ATOM 653 O O . PRO A 1 82 ? -4.657 -12.807 -3.489 1.00 64.56 82 PRO A O 1
ATOM 656 N N . PHE A 1 83 ? -4.309 -11.829 -5.490 1.00 66.69 83 PHE A N 1
ATOM 657 C CA . PHE A 1 83 ? -5.551 -11.061 -5.495 1.00 66.69 83 PHE A CA 1
ATOM 658 C C . PHE A 1 83 ? -6.775 -11.983 -5.484 1.00 66.69 83 PHE A C 1
ATOM 660 O O . PHE A 1 83 ? -7.625 -11.849 -4.600 1.00 66.69 83 PHE A O 1
ATOM 667 N N . PHE A 1 84 ? -6.822 -12.972 -6.380 1.00 67.31 84 PHE A N 1
ATOM 668 C CA . PHE A 1 84 ? -7.915 -13.945 -6.423 1.00 67.31 84 PHE A CA 1
ATOM 669 C C . PHE A 1 84 ? -7.961 -14.829 -5.172 1.00 67.31 84 PHE A C 1
ATOM 671 O O . PHE A 1 84 ? -9.022 -14.974 -4.573 1.00 67.31 84 PHE A O 1
ATOM 678 N N . LEU A 1 85 ? -6.820 -15.333 -4.689 1.00 65.19 85 LEU A N 1
ATOM 679 C CA . LEU A 1 85 ? -6.760 -16.185 -3.494 1.00 65.19 85 LEU A CA 1
ATOM 680 C C . LEU A 1 85 ? -7.221 -15.469 -2.214 1.00 65.19 85 LEU A C 1
ATOM 682 O O . LEU A 1 85 ? -7.837 -16.092 -1.341 1.00 65.19 85 LEU A O 1
ATOM 686 N N . VAL A 1 86 ? -6.916 -14.175 -2.077 1.00 63.31 86 VAL A N 1
ATOM 687 C CA . VAL A 1 86 ? -7.389 -13.354 -0.952 1.00 63.31 86 VAL A CA 1
ATOM 688 C C . VAL A 1 86 ? -8.888 -13.062 -1.083 1.00 63.31 86 VAL A C 1
ATOM 690 O O . VAL A 1 86 ? -9.601 -13.105 -0.075 1.00 63.31 86 VAL A O 1
ATOM 693 N N . PHE A 1 87 ? -9.373 -12.804 -2.301 1.00 62.84 87 PHE A N 1
ATOM 694 C CA . PHE A 1 87 ? -10.768 -12.445 -2.566 1.00 62.84 87 PHE A CA 1
ATOM 695 C C . PHE A 1 87 ? -11.729 -13.641 -2.464 1.00 62.84 87 PHE A C 1
ATOM 697 O O . PHE A 1 87 ? -12.712 -13.585 -1.725 1.00 62.84 87 PHE A O 1
ATOM 704 N N . GLU A 1 88 ? -11.420 -14.749 -3.137 1.00 61.00 88 GLU A N 1
ATOM 705 C CA . GLU A 1 88 ? -12.313 -15.900 -3.331 1.00 61.00 88 GLU A CA 1
ATOM 706 C C . GLU A 1 88 ? -12.655 -16.624 -2.021 1.00 61.00 88 GLU A C 1
ATOM 708 O O . GLU A 1 88 ? -13.757 -17.134 -1.829 1.00 61.00 88 GLU A O 1
ATOM 713 N N . LYS A 1 89 ? -11.738 -16.614 -1.049 1.00 57.22 89 LYS A N 1
ATOM 714 C CA . LYS A 1 89 ? -11.942 -17.303 0.236 1.00 57.22 89 LYS A CA 1
ATOM 715 C C . LYS A 1 89 ? -12.752 -16.500 1.256 1.00 57.22 89 LYS A C 1
ATOM 717 O O . LYS A 1 89 ? -12.926 -16.971 2.382 1.00 57.22 89 LYS A O 1
ATOM 722 N N . ARG A 1 90 ? -13.208 -15.281 0.939 1.00 60.41 90 ARG A N 1
ATOM 723 C CA . ARG A 1 90 ? -13.930 -14.425 1.894 1.00 60.41 90 ARG A CA 1
ATOM 724 C C . ARG A 1 90 ? -15.431 -14.433 1.586 1.00 60.41 90 ARG A C 1
ATOM 726 O O . ARG A 1 90 ? -15.848 -14.203 0.461 1.00 60.41 90 ARG A O 1
ATOM 733 N N . ARG A 1 91 ? -16.252 -14.596 2.629 1.00 61.47 91 ARG A N 1
ATOM 734 C CA . ARG A 1 91 ? -17.667 -14.184 2.637 1.00 61.47 91 ARG A CA 1
ATOM 735 C C . ARG A 1 91 ? -17.796 -12.887 3.446 1.00 61.47 91 ARG A C 1
ATOM 737 O O . ARG A 1 91 ? -18.231 -12.935 4.598 1.00 61.47 91 ARG A O 1
ATOM 744 N N . PRO A 1 92 ? -17.304 -11.744 2.930 1.00 65.56 92 PRO A N 1
ATOM 745 C CA . PRO A 1 92 ? -17.369 -10.481 3.651 1.00 65.56 92 PRO A CA 1
ATOM 746 C C . PRO A 1 92 ? -18.831 -10.105 3.893 1.00 65.56 92 PRO A C 1
ATOM 748 O O . PRO A 1 92 ? -19.683 -10.269 3.020 1.00 65.56 92 PRO A O 1
ATOM 751 N N . ARG A 1 93 ? -19.141 -9.592 5.086 1.00 72.50 93 ARG A N 1
ATOM 752 C CA . ARG A 1 93 ? -20.489 -9.078 5.364 1.00 72.50 93 ARG A CA 1
ATOM 753 C C . ARG A 1 93 ? -20.746 -7.878 4.450 1.00 72.50 93 ARG A C 1
ATOM 755 O O . ARG A 1 93 ? -19.832 -7.091 4.216 1.00 72.50 93 ARG A O 1
ATOM 762 N N . ALA A 1 94 ? -21.988 -7.676 4.009 1.00 76.50 94 ALA A N 1
ATOM 763 C CA . ALA A 1 94 ? -22.351 -6.573 3.108 1.00 76.50 94 ALA A CA 1
ATOM 764 C C . ALA A 1 94 ? -21.840 -5.193 3.583 1.00 76.50 94 ALA A C 1
ATOM 766 O O . ALA A 1 94 ? -21.399 -4.376 2.782 1.00 76.50 94 ALA A O 1
ATOM 767 N N . ARG A 1 95 ? -21.813 -4.965 4.905 1.00 78.06 95 ARG A N 1
ATOM 768 C CA . ARG A 1 95 ? -21.309 -3.726 5.527 1.00 78.06 95 ARG A CA 1
ATOM 769 C C . ARG A 1 95 ? -19.792 -3.528 5.404 1.00 78.06 95 ARG A C 1
ATOM 771 O O . ARG A 1 95 ? -19.310 -2.404 5.437 1.00 78.06 95 ARG A O 1
ATOM 778 N N . GLU A 1 96 ? -19.025 -4.611 5.317 1.00 81.00 96 GLU A N 1
ATOM 779 C CA . GLU A 1 96 ? -17.574 -4.542 5.113 1.00 81.00 96 GLU A CA 1
ATOM 780 C C . GLU A 1 96 ? -17.255 -4.194 3.661 1.00 81.00 96 GLU A C 1
ATOM 782 O O . GLU A 1 96 ? -16.377 -3.375 3.403 1.00 81.00 96 GLU A O 1
ATOM 787 N N . LEU A 1 97 ? -18.015 -4.771 2.724 1.00 84.44 97 LEU A N 1
ATOM 788 C CA . LEU A 1 97 ? -17.896 -4.476 1.299 1.00 84.44 97 LEU A CA 1
ATOM 789 C C . LEU A 1 97 ? -18.196 -3.011 0.994 1.00 84.44 97 LEU A C 1
ATOM 791 O O . LEU A 1 97 ? -17.444 -2.395 0.247 1.00 84.44 97 LEU A O 1
ATOM 795 N N . THR A 1 98 ? -19.236 -2.431 1.599 1.00 88.81 98 THR A N 1
ATOM 796 C CA . THR A 1 98 ? -19.550 -1.011 1.390 1.00 88.81 98 THR A CA 1
ATOM 797 C C . THR A 1 98 ? -18.437 -0.096 1.887 1.00 88.81 98 THR A C 1
ATOM 799 O O . THR A 1 98 ? -18.086 0.852 1.193 1.00 88.81 98 THR A O 1
ATOM 802 N N . LEU A 1 99 ? -17.817 -0.388 3.035 1.00 89.25 99 LEU A N 1
ATOM 803 C CA . LEU A 1 99 ? -16.680 0.400 3.522 1.00 89.25 99 LEU A CA 1
ATOM 804 C C . LEU A 1 99 ? -15.462 0.292 2.603 1.00 89.25 99 LEU A C 1
ATOM 806 O O . LEU A 1 99 ? -14.846 1.309 2.295 1.00 89.25 99 LEU A O 1
ATOM 810 N N . ILE A 1 100 ? -15.139 -0.915 2.134 1.00 90.69 100 ILE A N 1
ATOM 811 C CA . ILE A 1 100 ? -14.054 -1.122 1.166 1.00 90.69 100 ILE A CA 1
ATOM 812 C C . ILE A 1 100 ? -14.355 -0.358 -0.129 1.00 90.69 100 ILE A C 1
ATOM 814 O O . ILE A 1 100 ? -13.493 0.367 -0.614 1.00 90.69 100 ILE A O 1
ATOM 818 N N . ALA A 1 101 ? -15.581 -0.445 -0.651 1.00 92.31 101 ALA A N 1
ATOM 819 C CA . ALA A 1 101 ? -15.993 0.251 -1.869 1.00 92.31 101 ALA A CA 1
ATOM 820 C C . ALA A 1 101 ? -15.866 1.777 -1.743 1.00 92.31 101 ALA A C 1
ATOM 822 O O . ALA A 1 101 ? -15.349 2.423 -2.649 1.00 92.31 101 ALA A O 1
ATOM 823 N N . VAL A 1 102 ? -16.265 2.353 -0.603 1.00 94.19 102 VAL A N 1
ATOM 824 C CA . VAL A 1 102 ? -16.104 3.792 -0.332 1.00 94.19 102 VAL A CA 1
ATOM 825 C C . VAL A 1 102 ? -14.625 4.179 -0.295 1.00 94.19 102 VAL A C 1
ATOM 827 O O . VAL A 1 102 ? -14.243 5.185 -0.889 1.00 94.19 102 VAL A O 1
ATOM 830 N N . MET A 1 103 ? -13.772 3.379 0.352 1.00 94.69 103 MET A N 1
ATOM 831 C CA . MET A 1 103 ? -12.329 3.645 0.388 1.00 94.69 103 MET A CA 1
ATOM 832 C C . MET A 1 103 ? -11.685 3.535 -1.000 1.00 94.69 103 MET A C 1
ATOM 834 O O . MET A 1 103 ? -10.854 4.372 -1.347 1.00 94.69 103 MET A O 1
ATOM 838 N N . VAL A 1 104 ? -12.100 2.558 -1.815 1.00 94.94 104 VAL A N 1
ATOM 839 C CA . VAL A 1 104 ? -11.668 2.426 -3.216 1.00 94.94 104 VAL A CA 1
ATOM 840 C C . VAL A 1 104 ? -12.111 3.639 -4.027 1.00 94.94 104 VAL A C 1
ATOM 842 O O . VAL A 1 104 ? -11.293 4.232 -4.723 1.00 94.94 104 VAL A O 1
ATOM 845 N N . ALA A 1 105 ? -13.371 4.063 -3.901 1.00 95.50 105 ALA A N 1
ATOM 846 C CA . ALA A 1 105 ? -13.890 5.237 -4.598 1.00 95.50 105 ALA A CA 1
ATOM 847 C C . ALA A 1 105 ? -13.111 6.509 -4.231 1.00 95.50 105 ALA A C 1
ATOM 849 O O . ALA A 1 105 ? -12.727 7.261 -5.122 1.00 95.50 105 ALA A O 1
ATOM 850 N N . LEU A 1 106 ? -12.799 6.715 -2.945 1.00 94.38 106 LEU A N 1
ATOM 851 C CA . LEU A 1 106 ? -11.936 7.815 -2.502 1.00 94.38 106 LEU A CA 1
ATOM 852 C C . LEU A 1 106 ? -10.536 7.714 -3.121 1.00 94.38 106 LEU A C 1
ATOM 854 O O . LEU A 1 106 ? -10.011 8.709 -3.613 1.00 94.38 106 LEU A O 1
ATOM 858 N N . GLY A 1 107 ? -9.941 6.518 -3.141 1.00 93.19 107 GLY A N 1
ATOM 859 C CA . GLY A 1 107 ? -8.638 6.271 -3.756 1.00 93.19 107 GLY A CA 1
ATOM 860 C C . GLY A 1 107 ? -8.617 6.612 -5.249 1.00 93.19 107 GLY A C 1
ATOM 861 O O . GLY A 1 107 ? -7.731 7.337 -5.705 1.00 93.19 107 GLY A O 1
ATOM 862 N N . VAL A 1 108 ? -9.623 6.156 -5.996 1.00 93.88 108 VAL A N 1
ATOM 863 C CA . VAL A 1 108 ? -9.781 6.413 -7.436 1.00 93.88 108 VAL A CA 1
ATOM 864 C C . VAL A 1 108 ? -10.025 7.898 -7.702 1.00 93.88 108 VAL A C 1
ATOM 866 O O . VAL A 1 108 ? -9.290 8.501 -8.485 1.00 93.88 108 VAL A O 1
ATOM 869 N N . ALA A 1 109 ? -10.988 8.504 -7.002 1.00 92.44 109 ALA A N 1
ATOM 870 C CA . ALA A 1 109 ? -11.311 9.925 -7.123 1.00 92.44 109 ALA A CA 1
ATOM 871 C C . ALA A 1 109 ? -10.097 10.801 -6.821 1.00 92.44 109 ALA A C 1
ATOM 873 O O . ALA A 1 109 ? -9.882 11.822 -7.463 1.00 92.44 109 ALA A O 1
ATOM 874 N N . SER A 1 110 ? -9.253 10.376 -5.886 1.00 89.69 110 SER A N 1
ATOM 875 C CA . SER A 1 110 ? -8.048 11.113 -5.556 1.00 89.69 110 SER A CA 1
ATOM 876 C C . SER A 1 110 ? -6.981 11.063 -6.651 1.00 89.69 110 SER A C 1
ATOM 878 O O . SER A 1 110 ? -6.351 12.075 -6.943 1.00 89.69 110 SER A O 1
ATOM 880 N N . ARG A 1 111 ? -6.808 9.919 -7.327 1.00 89.44 111 ARG A N 1
ATOM 881 C CA . ARG A 1 111 ? -5.925 9.839 -8.500 1.00 89.44 111 ARG A CA 1
ATOM 882 C C . ARG A 1 111 ? -6.449 10.723 -9.632 1.00 89.44 111 ARG A C 1
ATOM 884 O O . ARG A 1 111 ? -5.633 11.331 -10.318 1.00 89.44 111 ARG A O 1
ATOM 891 N N . ALA A 1 112 ? -7.774 10.803 -9.789 1.00 87.38 112 ALA A N 1
ATOM 892 C CA . ALA A 1 112 ? -8.447 11.669 -10.757 1.00 87.38 112 ALA A CA 1
ATOM 893 C C . ALA A 1 112 ? -8.298 13.157 -10.424 1.00 87.38 112 ALA A C 1
ATOM 895 O O . ALA A 1 112 ? -7.917 13.926 -11.294 1.00 87.38 112 ALA A O 1
ATOM 896 N N . ALA A 1 113 ? -8.504 13.569 -9.173 1.00 88.06 113 ALA A N 1
ATOM 897 C CA . ALA A 1 113 ? -8.395 14.971 -8.766 1.00 88.06 113 ALA A CA 1
ATOM 898 C C . ALA A 1 113 ? -6.980 15.540 -8.968 1.00 88.06 113 ALA A C 1
ATOM 900 O O . ALA A 1 113 ? -6.822 16.699 -9.337 1.00 88.06 113 ALA A O 1
ATOM 901 N N . PHE A 1 114 ? -5.953 14.711 -8.768 1.00 85.88 114 PHE A N 1
ATOM 902 C CA . PHE A 1 114 ? -4.549 15.098 -8.912 1.00 85.88 114 PHE A CA 1
ATOM 903 C C . PHE A 1 114 ? -3.915 14.566 -10.205 1.00 85.88 114 PHE A C 1
ATOM 905 O O . PHE A 1 114 ? -2.714 14.303 -10.245 1.00 85.88 114 PHE A O 1
ATOM 912 N N . TYR A 1 115 ? -4.699 14.373 -11.272 1.00 82.81 115 TYR A N 1
ATOM 913 C CA . TYR A 1 115 ? -4.166 13.828 -12.525 1.00 82.81 115 TYR A CA 1
ATOM 914 C C . TYR A 1 115 ? -3.117 14.746 -13.177 1.00 82.81 115 TYR A C 1
ATOM 916 O O . TYR A 1 115 ? -2.170 14.239 -13.773 1.00 82.81 115 TYR A O 1
ATOM 924 N N . MET A 1 116 ? -3.261 16.069 -13.016 1.00 80.06 116 MET A N 1
ATOM 925 C CA . MET A 1 116 ? -2.359 17.079 -13.589 1.00 80.06 116 MET A CA 1
ATOM 926 C C . MET A 1 116 ? -1.014 17.179 -12.861 1.00 80.06 116 MET A C 1
ATOM 928 O O . MET A 1 116 ? -0.066 17.723 -13.419 1.00 80.06 116 MET A O 1
ATOM 932 N N . LEU A 1 117 ? -0.912 16.677 -11.623 1.00 84.00 117 LEU A N 1
ATOM 933 C CA . LEU A 1 117 ? 0.329 16.730 -10.854 1.00 84.00 117 LEU A CA 1
ATOM 934 C C . LEU A 1 117 ? 1.105 15.410 -10.996 1.00 84.00 117 LEU A C 1
ATOM 936 O O . LEU A 1 117 ? 0.560 14.334 -10.713 1.00 84.00 117 LEU A O 1
ATOM 940 N N . PRO A 1 118 ? 2.391 15.452 -11.389 1.00 79.00 118 PRO A N 1
ATOM 941 C CA . PRO A 1 118 ? 3.198 14.248 -11.523 1.00 79.00 118 PRO A CA 1
ATOM 942 C C . PRO A 1 118 ? 3.400 13.600 -10.147 1.00 79.00 118 PRO A C 1
ATOM 944 O O . PRO A 1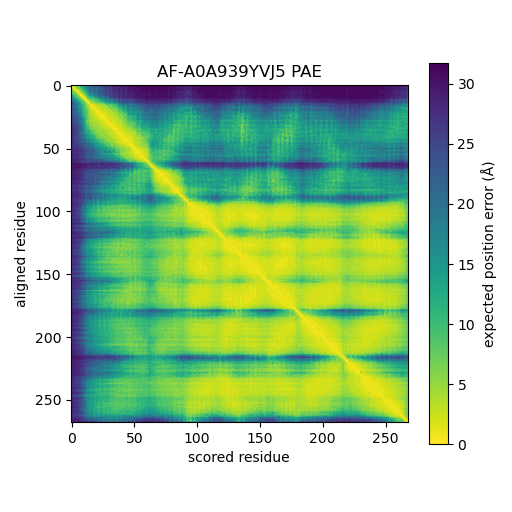 118 ? 3.948 14.214 -9.241 1.00 79.00 118 PRO A O 1
ATOM 947 N N . GLN A 1 119 ? 2.925 12.360 -9.986 1.00 80.50 119 GLN A N 1
ATOM 948 C CA . GLN A 1 119 ? 3.057 11.500 -8.788 1.00 80.50 119 GLN A CA 1
ATOM 949 C C . GLN A 1 119 ? 2.556 12.058 -7.443 1.00 80.50 119 GLN A C 1
ATOM 951 O O . GLN A 1 119 ? 2.527 11.331 -6.451 1.00 80.50 119 GLN A O 1
ATOM 956 N N . PHE A 1 120 ? 2.064 13.292 -7.391 1.00 85.94 120 PHE A N 1
ATOM 957 C CA . PHE A 1 120 ? 1.476 13.877 -6.192 1.00 85.94 120 PHE A CA 1
ATOM 958 C C . PHE A 1 120 ? 0.041 13.371 -5.997 1.00 85.94 120 PHE A C 1
ATOM 960 O O . PHE A 1 120 ? -0.930 14.054 -6.306 1.00 85.94 120 PHE A O 1
ATOM 967 N N . LYS A 1 121 ? -0.111 12.123 -5.542 1.00 86.88 121 LYS A N 1
ATOM 968 C CA . LYS A 1 121 ? -1.421 11.471 -5.392 1.00 86.88 121 LYS A CA 1
ATOM 969 C C . LYS A 1 121 ? -1.595 10.941 -3.967 1.00 86.88 121 LYS A C 1
ATOM 971 O O . LYS A 1 121 ? -0.774 10.146 -3.516 1.00 86.88 121 LYS A O 1
ATOM 976 N N . PRO A 1 122 ? -2.701 11.261 -3.270 1.00 88.44 122 PRO A N 1
ATOM 977 C CA . PRO A 1 122 ? -2.980 10.767 -1.913 1.00 88.44 122 PRO A CA 1
ATOM 978 C C . PRO A 1 122 ? -3.394 9.284 -1.877 1.00 88.44 122 PRO A C 1
ATOM 980 O O . PRO A 1 122 ? -3.843 8.792 -0.842 1.00 88.44 122 PRO A O 1
ATOM 983 N N . VAL A 1 123 ? -3.282 8.560 -2.995 1.00 92.81 123 VAL A N 1
ATOM 984 C CA . VAL A 1 123 ? -3.760 7.180 -3.134 1.00 92.81 123 VAL A CA 1
ATOM 985 C C . VAL A 1 123 ? -3.160 6.259 -2.072 1.00 92.81 123 VAL A C 1
ATOM 987 O O . VAL A 1 123 ? -3.889 5.511 -1.425 1.00 92.81 123 VAL A O 1
ATOM 990 N N . VAL A 1 124 ? -1.851 6.361 -1.830 1.00 92.75 124 VAL A N 1
ATOM 991 C CA . VAL A 1 124 ? -1.148 5.529 -0.847 1.00 92.75 124 VAL A CA 1
ATOM 992 C C . VAL A 1 124 ? -1.636 5.854 0.566 1.00 92.75 124 VAL A C 1
ATOM 994 O O . VAL A 1 124 ? -1.896 4.943 1.346 1.00 92.75 124 VAL A O 1
ATOM 997 N N . ALA A 1 125 ? -1.861 7.134 0.881 1.00 93.81 125 ALA A N 1
ATOM 998 C CA . ALA A 1 125 ? -2.387 7.556 2.178 1.00 93.81 125 ALA A CA 1
ATOM 999 C C . ALA A 1 125 ? -3.782 6.966 2.452 1.00 93.81 125 ALA A C 1
ATOM 1001 O O . ALA A 1 125 ? -4.030 6.445 3.538 1.00 93.81 125 ALA A O 1
ATOM 1002 N N . ILE A 1 126 ? -4.680 6.986 1.460 1.00 94.50 126 ILE A N 1
ATOM 1003 C CA . ILE A 1 126 ? -6.030 6.409 1.579 1.00 94.50 126 ILE A CA 1
ATOM 1004 C C . ILE A 1 126 ? -5.955 4.895 1.801 1.00 94.50 126 ILE A C 1
ATOM 1006 O O . ILE A 1 126 ? -6.652 4.363 2.667 1.00 94.50 126 ILE A O 1
ATOM 1010 N N . VAL A 1 127 ? -5.079 4.205 1.068 1.00 94.88 127 VAL A N 1
ATOM 1011 C CA . VAL A 1 127 ? -4.867 2.757 1.201 1.00 94.88 127 VAL A CA 1
ATOM 1012 C C . VAL A 1 127 ? -4.285 2.394 2.570 1.00 94.88 127 VAL A C 1
ATOM 1014 O O . VAL A 1 127 ? -4.746 1.436 3.191 1.00 94.88 127 VAL A O 1
ATOM 1017 N N . ILE A 1 128 ? -3.342 3.185 3.090 1.00 94.06 128 ILE A N 1
ATOM 1018 C CA . ILE A 1 128 ? -2.801 3.023 4.448 1.00 94.06 128 ILE A CA 1
ATOM 1019 C C . ILE A 1 128 ? -3.913 3.184 5.485 1.00 94.06 128 ILE A C 1
ATOM 1021 O O . ILE A 1 128 ? -4.086 2.327 6.347 1.00 94.06 128 ILE A O 1
ATOM 1025 N N . ILE A 1 129 ? -4.721 4.243 5.378 1.00 92.50 129 ILE A N 1
ATOM 1026 C CA . ILE A 1 129 ? -5.848 4.484 6.287 1.00 92.50 129 ILE A CA 1
ATOM 1027 C C . ILE A 1 129 ? -6.853 3.325 6.227 1.00 92.50 129 ILE A C 1
ATOM 1029 O O . ILE A 1 129 ? -7.350 2.892 7.271 1.00 92.50 129 ILE A O 1
ATOM 1033 N N . ALA A 1 130 ? -7.136 2.789 5.036 1.00 92.06 130 ALA A N 1
ATOM 1034 C CA . ALA A 1 130 ? -7.991 1.615 4.863 1.00 92.06 130 ALA A CA 1
ATOM 1035 C C . ALA A 1 130 ? -7.399 0.376 5.550 1.00 92.06 130 ALA A C 1
ATOM 1037 O O . ALA A 1 130 ? -8.121 -0.318 6.261 1.00 92.06 130 ALA A O 1
ATOM 1038 N N . GLY A 1 131 ? -6.093 0.135 5.414 1.00 90.38 131 GLY A N 1
ATOM 1039 C CA . GLY A 1 131 ? -5.391 -0.945 6.109 1.00 90.38 131 GLY A CA 1
ATOM 1040 C C . GLY A 1 131 ? -5.456 -0.807 7.629 1.00 90.38 131 GLY A C 1
ATOM 1041 O O . GLY A 1 131 ? -5.908 -1.726 8.311 1.00 90.38 131 GLY A O 1
ATOM 1042 N N . CYS A 1 132 ? -5.091 0.356 8.174 1.00 90.44 132 CYS A N 1
ATOM 1043 C CA . CYS A 1 132 ? -5.098 0.610 9.620 1.00 90.44 132 CYS A CA 1
ATOM 1044 C C . CYS A 1 132 ? -6.502 0.521 10.235 1.00 90.44 132 CYS A C 1
ATOM 1046 O O . CYS A 1 132 ? -6.686 0.057 11.365 1.00 90.44 132 CYS A O 1
ATOM 1048 N N . SER A 1 133 ? -7.514 1.004 9.511 1.00 88.50 133 SER A N 1
ATOM 1049 C CA . SER A 1 133 ? -8.891 1.004 9.998 1.00 88.50 133 SER A CA 1
ATOM 1050 C C . SER A 1 133 ? -9.568 -0.338 9.791 1.00 88.50 133 SER A C 1
ATOM 1052 O O . SER A 1 133 ? -10.097 -0.869 10.753 1.00 88.50 133 SER A O 1
ATOM 1054 N N . LEU A 1 134 ? -9.583 -0.898 8.581 1.00 86.50 134 LEU A N 1
ATOM 1055 C CA . LEU A 1 134 ? -10.381 -2.072 8.210 1.00 86.50 134 LEU A CA 1
ATOM 1056 C C . LEU A 1 134 ? -9.618 -3.399 8.380 1.00 86.50 134 LEU A C 1
ATOM 1058 O O . LEU A 1 134 ? -10.244 -4.457 8.395 1.00 86.50 134 LEU A O 1
ATOM 1062 N N . GLY A 1 135 ? -8.299 -3.345 8.577 1.00 86.06 135 GLY A N 1
ATOM 1063 C CA . GLY A 1 135 ? -7.415 -4.496 8.748 1.00 86.06 135 GLY A CA 1
ATOM 1064 C C . GLY A 1 135 ? -6.656 -4.867 7.470 1.00 86.06 135 GLY A C 1
ATOM 1065 O O . GLY A 1 135 ? -6.976 -4.414 6.374 1.00 86.06 135 GLY A O 1
ATOM 1066 N N . PHE A 1 136 ? -5.654 -5.735 7.616 1.00 83.94 136 PHE A N 1
ATOM 1067 C CA . PHE A 1 136 ? -4.709 -6.107 6.553 1.00 83.94 136 PHE A CA 1
ATOM 1068 C C . PHE A 1 136 ? -5.366 -6.677 5.277 1.00 83.94 136 PHE A C 1
ATOM 1070 O O . PHE A 1 136 ? -4.959 -6.323 4.175 1.00 83.94 136 PHE A O 1
ATOM 1077 N N . GLU A 1 137 ? -6.404 -7.518 5.394 1.00 81.38 137 GLU A N 1
ATOM 1078 C CA . GLU A 1 137 ? -7.102 -8.080 4.220 1.00 81.38 137 GLU A CA 1
ATOM 1079 C C . GLU A 1 137 ? -7.844 -6.987 3.440 1.00 81.38 137 GLU A C 1
ATOM 1081 O O . GLU A 1 137 ? -7.735 -6.892 2.219 1.00 81.38 137 GLU A O 1
ATOM 1086 N N . ALA A 1 138 ? -8.587 -6.139 4.155 1.00 86.06 138 ALA A N 1
ATOM 1087 C CA . ALA A 1 138 ? -9.355 -5.053 3.559 1.00 86.06 138 ALA A CA 1
ATOM 1088 C C . ALA A 1 138 ? -8.439 -3.965 2.979 1.00 86.06 138 ALA A C 1
ATOM 1090 O O . ALA A 1 138 ? -8.744 -3.425 1.918 1.00 86.06 138 ALA A O 1
ATOM 1091 N N . GLY A 1 139 ? -7.303 -3.684 3.625 1.00 89.50 139 GLY A N 1
ATOM 1092 C CA . GLY A 1 139 ? -6.265 -2.797 3.103 1.00 89.50 139 GLY A CA 1
ATOM 1093 C C . GLY A 1 139 ? -5.676 -3.305 1.789 1.00 89.50 139 GLY A C 1
ATOM 1094 O O . GLY A 1 139 ? -5.601 -2.540 0.829 1.00 89.50 139 GLY A O 1
ATOM 1095 N N . PHE A 1 140 ? -5.343 -4.600 1.712 1.00 88.00 140 PHE A N 1
ATOM 1096 C CA . PHE A 1 140 ? -4.856 -5.217 0.474 1.00 88.00 140 PHE A CA 1
ATOM 1097 C C . PHE A 1 140 ? -5.863 -5.083 -0.669 1.00 88.00 140 PHE A C 1
ATOM 1099 O O . PHE A 1 140 ? -5.525 -4.593 -1.746 1.00 88.00 140 PHE A O 1
ATOM 1106 N N . ILE A 1 141 ? -7.121 -5.458 -0.415 1.00 87.50 141 ILE A N 1
ATOM 1107 C CA . ILE A 1 141 ? -8.195 -5.379 -1.415 1.00 87.50 141 ILE A CA 1
ATOM 1108 C C . ILE A 1 141 ? -8.422 -3.928 -1.849 1.00 87.50 141 ILE A C 1
ATOM 1110 O O . ILE A 1 141 ? -8.549 -3.662 -3.041 1.00 87.50 141 ILE A O 1
ATOM 1114 N N . THR A 1 142 ? -8.434 -2.985 -0.903 1.00 91.88 142 THR A N 1
ATOM 1115 C CA . THR A 1 142 ? -8.608 -1.559 -1.207 1.00 91.88 142 THR A CA 1
ATOM 1116 C C . THR A 1 142 ? -7.490 -1.058 -2.119 1.00 91.88 142 THR A C 1
ATOM 1118 O O . THR A 1 142 ? -7.777 -0.404 -3.118 1.00 91.88 142 THR A O 1
ATOM 1121 N N . GLY A 1 143 ? -6.228 -1.388 -1.825 1.00 92.25 143 GLY A N 1
ATOM 1122 C CA . GLY A 1 143 ? -5.085 -1.009 -2.659 1.00 92.25 143 GLY A CA 1
ATOM 1123 C C . GLY A 1 143 ? -5.154 -1.595 -4.068 1.00 92.25 143 GLY A C 1
ATOM 1124 O O . GLY A 1 143 ? -5.064 -0.852 -5.047 1.00 92.25 143 GLY A O 1
ATOM 1125 N N . ALA A 1 144 ? -5.397 -2.903 -4.170 1.00 89.75 144 ALA A N 1
ATOM 1126 C CA . ALA A 1 144 ? -5.478 -3.597 -5.450 1.00 89.75 144 ALA A CA 1
ATOM 1127 C C . ALA A 1 144 ? -6.637 -3.087 -6.322 1.00 89.75 144 ALA A C 1
ATOM 1129 O O . ALA A 1 144 ? -6.433 -2.738 -7.484 1.00 89.75 144 ALA A O 1
ATOM 1130 N N . LEU A 1 145 ? -7.843 -2.965 -5.759 1.00 91.12 145 LEU A N 1
ATOM 1131 C CA . LEU A 1 145 ? -9.004 -2.457 -6.495 1.00 91.12 145 LEU A CA 1
ATOM 1132 C C . LEU A 1 145 ? -8.853 -0.984 -6.871 1.00 91.12 145 LEU A C 1
ATOM 1134 O O . LEU A 1 145 ? -9.274 -0.596 -7.954 1.00 91.12 145 LEU A O 1
ATOM 1138 N N . THR A 1 146 ? -8.223 -0.164 -6.026 1.00 94.38 146 THR A N 1
ATOM 1139 C CA . THR A 1 146 ? -7.965 1.241 -6.366 1.00 94.38 146 THR A CA 1
ATOM 1140 C C . THR A 1 146 ? -7.069 1.353 -7.596 1.00 94.38 146 THR A C 1
ATOM 1142 O O . THR A 1 146 ? -7.379 2.127 -8.501 1.00 94.38 146 THR A O 1
ATOM 1145 N N . ALA A 1 147 ? -5.992 0.563 -7.667 1.00 91.62 147 ALA A N 1
ATOM 1146 C CA . ALA A 1 147 ? -5.131 0.507 -8.848 1.00 91.62 147 ALA A CA 1
ATOM 1147 C C . ALA A 1 147 ? -5.927 0.083 -10.089 1.00 91.62 147 ALA A C 1
ATOM 1149 O O . ALA A 1 147 ? -5.974 0.819 -11.072 1.00 91.62 147 ALA A O 1
ATOM 1150 N N . PHE A 1 148 ? -6.620 -1.053 -9.998 1.00 90.31 148 PHE A N 1
ATOM 1151 C CA . PHE A 1 148 ? -7.369 -1.636 -11.106 1.00 90.31 148 PHE A CA 1
ATOM 1152 C C . PHE A 1 148 ? -8.461 -0.704 -11.644 1.00 90.31 148 PHE A C 1
ATOM 1154 O O . PHE A 1 148 ? -8.490 -0.414 -12.837 1.00 90.31 148 PHE A O 1
ATOM 1161 N N . VAL A 1 149 ? -9.328 -0.194 -10.764 1.00 91.88 149 VAL A N 1
ATOM 1162 C CA . VAL A 1 149 ? -10.457 0.667 -11.144 1.00 91.88 149 VAL A CA 1
ATOM 1163 C C . VAL A 1 149 ? -9.964 2.019 -11.642 1.00 91.88 149 VAL A C 1
ATOM 1165 O O . VAL A 1 149 ? -10.475 2.518 -12.638 1.00 91.88 149 VAL A O 1
ATOM 1168 N N . SER A 1 150 ? -8.949 2.614 -11.006 1.00 91.38 150 SER A N 1
ATOM 1169 C CA . SER A 1 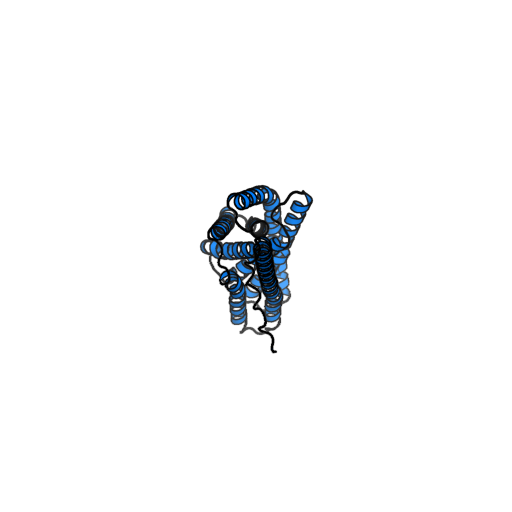150 ? -8.422 3.896 -11.488 1.00 91.38 150 SER A CA 1
ATOM 1170 C C . SER A 1 150 ? -7.815 3.775 -12.885 1.00 91.38 150 SER A C 1
ATOM 1172 O O . SER A 1 150 ? -7.996 4.668 -13.707 1.00 91.38 150 SER A O 1
ATOM 1174 N N . ASN A 1 151 ? -7.177 2.648 -13.197 1.00 91.19 151 ASN A N 1
ATOM 1175 C CA . ASN A 1 151 ? -6.602 2.407 -14.516 1.00 91.19 151 ASN A CA 1
ATOM 1176 C C . ASN A 1 151 ? -7.660 2.146 -15.600 1.00 91.19 151 ASN A C 1
ATOM 1178 O O . ASN A 1 151 ? -7.338 2.213 -16.777 1.00 91.19 151 ASN A O 1
ATOM 1182 N N . MET A 1 152 ? -8.938 1.952 -15.258 1.00 89.75 152 MET A N 1
ATOM 1183 C CA . MET A 1 152 ? -10.010 2.019 -16.265 1.00 89.75 152 MET A CA 1
ATOM 1184 C C . MET A 1 152 ? -10.187 3.436 -16.827 1.00 89.75 152 MET A C 1
ATOM 1186 O O . MET A 1 152 ? -10.570 3.585 -17.980 1.00 89.75 152 MET A O 1
ATOM 1190 N N . PHE A 1 153 ? -9.859 4.467 -16.041 1.00 86.12 153 PHE A N 1
ATOM 1191 C CA . PHE A 1 153 ? -9.879 5.865 -16.481 1.00 86.12 153 PHE A CA 1
ATOM 1192 C C . PHE A 1 153 ? -8.545 6.303 -17.095 1.00 86.12 153 PHE A C 1
ATOM 1194 O O . PHE A 1 153 ? -8.532 7.061 -18.058 1.00 86.12 153 PHE A O 1
ATOM 1201 N N . PHE A 1 154 ? -7.421 5.837 -16.539 1.00 85.56 154 PHE A N 1
ATOM 1202 C CA . PHE A 1 154 ? -6.073 6.233 -16.978 1.00 85.56 154 PHE A CA 1
ATOM 1203 C C . PHE A 1 154 ? -5.460 5.333 -18.059 1.00 85.56 154 PHE A C 1
ATOM 1205 O O . PHE A 1 154 ? -4.346 5.597 -18.502 1.00 85.56 154 PHE A O 1
ATOM 1212 N N . GLY A 1 155 ? -6.165 4.280 -18.468 1.00 86.25 155 GLY A N 1
ATOM 1213 C CA . GLY A 1 155 ? -5.661 3.258 -19.377 1.00 86.25 155 GLY A CA 1
ATOM 1214 C C . GLY A 1 155 ? -5.099 2.042 -18.639 1.00 86.25 155 GLY A C 1
ATOM 1215 O O . GLY A 1 155 ? -4.371 2.151 -17.647 1.00 86.25 155 GLY A O 1
ATOM 1216 N N . GLN A 1 156 ? -5.461 0.865 -19.145 1.00 84.50 156 GLN A N 1
ATOM 1217 C CA . GLN A 1 156 ? -4.930 -0.416 -18.698 1.00 84.50 156 GLN A CA 1
ATOM 1218 C C . GLN A 1 156 ? -3.648 -0.738 -19.459 1.00 84.50 156 GLN A C 1
ATOM 1220 O O . GLN A 1 156 ? -3.498 -0.412 -20.634 1.00 84.50 156 GLN A O 1
ATOM 1225 N N . GLY A 1 157 ? -2.737 -1.431 -18.792 1.00 81.38 157 GLY A N 1
ATOM 1226 C CA . GLY A 1 157 ? -1.491 -1.866 -19.402 1.00 81.38 157 GLY A CA 1
ATOM 1227 C C . GLY A 1 157 ? -0.720 -2.832 -18.513 1.00 81.38 157 GLY A C 1
ATOM 1228 O O . GLY A 1 157 ? -1.161 -3.110 -17.389 1.00 81.38 157 GLY A O 1
ATOM 1229 N N . PRO A 1 158 ? 0.446 -3.316 -18.976 1.00 77.25 158 PRO A N 1
ATOM 1230 C CA . PRO A 1 158 ? 1.218 -4.345 -18.277 1.00 77.25 158 PRO A CA 1
ATOM 1231 C C . PRO A 1 158 ? 1.706 -3.912 -16.884 1.00 77.25 158 PRO A C 1
ATOM 1233 O O . PRO A 1 158 ? 2.034 -4.759 -16.062 1.00 77.25 158 PRO A O 1
ATOM 1236 N N . TRP A 1 159 ? 1.686 -2.608 -16.581 1.00 82.38 159 TRP A N 1
ATOM 1237 C CA . TRP A 1 159 ? 2.020 -2.047 -15.267 1.00 82.38 159 TRP A CA 1
ATOM 1238 C C . TRP A 1 159 ? 0.906 -2.230 -14.225 1.00 82.38 159 TRP A C 1
ATOM 1240 O O . TRP A 1 159 ? 1.152 -2.097 -13.026 1.00 82.38 159 TRP A O 1
ATOM 1250 N N . THR A 1 160 ? -0.336 -2.493 -14.644 1.00 85.38 160 THR A N 1
ATOM 1251 C CA . THR A 1 160 ? -1.490 -2.506 -13.727 1.00 85.38 160 THR A CA 1
ATOM 1252 C C . THR A 1 160 ? -1.378 -3.594 -12.663 1.00 85.38 160 THR A C 1
ATOM 1254 O O . THR A 1 160 ? -1.582 -3.275 -11.492 1.00 85.38 160 THR A O 1
ATOM 1257 N N . PRO A 1 161 ? -0.988 -4.837 -12.990 1.00 81.62 161 PRO A N 1
ATOM 1258 C CA . PRO A 1 161 ? -0.837 -5.886 -11.983 1.00 81.62 161 PRO A CA 1
ATOM 1259 C C . PRO A 1 161 ? 0.255 -5.566 -10.950 1.00 81.62 161 PRO A C 1
ATOM 1261 O O . PRO A 1 161 ? 0.060 -5.807 -9.757 1.00 81.62 161 PRO A O 1
ATOM 1264 N N . TYR A 1 162 ? 1.343 -4.903 -11.363 1.00 81.44 162 TYR A N 1
ATOM 1265 C CA . TYR A 1 162 ? 2.365 -4.386 -10.445 1.00 81.44 162 TYR A CA 1
ATOM 1266 C C . TYR A 1 162 ? 1.804 -3.309 -9.516 1.00 81.44 162 TYR A C 1
ATOM 1268 O O . TYR A 1 162 ? 2.033 -3.363 -8.310 1.00 81.44 162 TYR A O 1
ATOM 1276 N N . GLN A 1 163 ? 1.006 -2.371 -10.037 1.00 88.19 163 GLN A N 1
ATOM 1277 C CA . GLN A 1 163 ? 0.355 -1.344 -9.217 1.00 88.19 163 GLN A CA 1
ATOM 1278 C C . GLN A 1 163 ? -0.658 -1.942 -8.237 1.00 88.19 163 GLN A C 1
ATOM 1280 O O . GLN A 1 163 ? -0.714 -1.517 -7.081 1.00 88.19 163 GLN A O 1
ATOM 1285 N N . MET A 1 164 ? -1.443 -2.929 -8.681 1.00 88.44 164 MET A N 1
ATOM 1286 C CA . MET A 1 164 ? -2.391 -3.654 -7.835 1.00 88.44 164 MET A CA 1
ATOM 1287 C C . MET A 1 164 ? -1.665 -4.339 -6.680 1.00 88.44 164 MET A C 1
ATOM 1289 O O . MET A 1 164 ? -2.077 -4.204 -5.527 1.00 88.44 164 MET A O 1
ATOM 1293 N N . PHE A 1 165 ? -0.565 -5.033 -6.982 1.00 83.62 165 PHE A N 1
ATOM 1294 C CA . PHE A 1 165 ? 0.236 -5.726 -5.984 1.00 83.62 165 PHE A CA 1
ATOM 1295 C C . PHE A 1 165 ? 0.944 -4.754 -5.036 1.00 83.62 165 PHE A C 1
ATOM 1297 O O . PHE A 1 165 ? 0.832 -4.907 -3.823 1.00 83.62 165 PHE A O 1
ATOM 1304 N N . ALA A 1 166 ? 1.610 -3.722 -5.557 1.00 87.88 166 ALA A N 1
ATOM 1305 C CA . ALA A 1 166 ? 2.337 -2.739 -4.761 1.00 87.88 166 ALA A CA 1
ATOM 1306 C C . ALA A 1 166 ? 1.411 -1.985 -3.795 1.00 87.88 166 ALA A C 1
ATOM 1308 O O . ALA A 1 166 ? 1.670 -1.941 -2.592 1.00 87.88 166 ALA A O 1
ATOM 1309 N N . LEU A 1 167 ? 0.290 -1.440 -4.287 1.00 91.94 167 LEU A N 1
ATOM 1310 C CA . LEU A 1 167 ? -0.680 -0.752 -3.428 1.00 91.94 167 LEU A CA 1
ATOM 1311 C C . LEU A 1 167 ? -1.367 -1.722 -2.467 1.00 91.94 167 LEU A C 1
ATOM 1313 O O . LEU A 1 167 ? -1.554 -1.390 -1.296 1.00 91.94 167 LEU A O 1
ATOM 1317 N N . GLY A 1 168 ? -1.701 -2.931 -2.923 1.00 89.56 168 GLY A N 1
ATOM 1318 C CA . GLY A 1 168 ? -2.230 -3.976 -2.053 1.00 89.56 168 GLY A CA 1
ATOM 1319 C C . GLY A 1 168 ? -1.269 -4.304 -0.907 1.00 89.56 168 GLY A C 1
ATOM 1320 O O . GLY A 1 168 ? -1.676 -4.351 0.254 1.00 89.56 168 GLY A O 1
ATOM 1321 N N . LEU A 1 169 ? 0.023 -4.448 -1.194 1.00 87.31 169 LEU A N 1
ATOM 1322 C CA . LEU A 1 169 ? 1.053 -4.745 -0.205 1.00 87.31 169 LEU A CA 1
ATOM 1323 C C . LEU A 1 169 ? 1.191 -3.632 0.844 1.00 87.31 169 LEU A C 1
ATOM 1325 O O . LEU A 1 169 ? 1.249 -3.916 2.043 1.00 87.31 169 LEU A O 1
ATOM 1329 N N . VAL A 1 170 ? 1.159 -2.365 0.427 1.00 92.00 170 VAL A N 1
ATOM 1330 C CA . VAL A 1 170 ? 1.162 -1.230 1.365 1.00 92.00 170 VAL A CA 1
ATOM 1331 C C . VAL A 1 170 ? -0.074 -1.255 2.279 1.00 92.00 170 VAL A C 1
ATOM 1333 O O . VAL A 1 170 ? 0.039 -1.076 3.498 1.00 92.00 170 VAL A O 1
ATOM 1336 N N . GLY A 1 171 ? -1.256 -1.535 1.725 1.00 91.12 171 GLY A N 1
ATOM 1337 C CA . GLY A 1 171 ? -2.499 -1.684 2.492 1.00 91.12 171 GLY A CA 1
ATOM 1338 C C . GLY A 1 171 ? -2.481 -2.877 3.457 1.00 91.12 171 GLY A C 1
ATOM 1339 O O . GLY A 1 171 ? -2.984 -2.794 4.577 1.00 91.12 171 GLY A O 1
ATOM 1340 N N . PHE A 1 172 ? -1.853 -3.980 3.058 1.00 87.75 172 PHE A N 1
ATOM 1341 C CA . PHE A 1 172 ? -1.673 -5.159 3.900 1.00 87.75 172 PHE A CA 1
ATOM 1342 C C . PHE A 1 172 ? -0.764 -4.866 5.096 1.00 87.75 172 PHE A C 1
ATOM 1344 O O . PHE A 1 172 ? -1.153 -5.099 6.242 1.00 87.75 172 PHE A O 1
ATOM 1351 N N . LEU A 1 173 ? 0.425 -4.313 4.841 1.00 89.25 173 LEU A N 1
ATOM 1352 C CA . LEU A 1 173 ? 1.422 -4.036 5.877 1.00 89.25 173 LEU A CA 1
ATOM 1353 C C . LEU A 1 173 ? 0.943 -2.971 6.863 1.00 89.25 173 LEU A C 1
ATOM 1355 O O . LEU A 1 173 ? 1.090 -3.150 8.073 1.00 89.25 173 LEU A O 1
ATOM 1359 N N . SER A 1 174 ? 0.289 -1.915 6.375 1.00 90.25 174 SER A N 1
ATOM 1360 C CA . SER A 1 174 ? -0.315 -0.897 7.246 1.00 90.25 174 SER A CA 1
ATOM 1361 C C . SER A 1 174 ? -1.374 -1.479 8.186 1.00 90.25 174 SER A C 1
ATOM 1363 O O . SER A 1 174 ? -1.426 -1.094 9.353 1.00 90.25 174 SER A O 1
ATOM 1365 N N . GLY A 1 175 ? -2.174 -2.445 7.720 1.00 86.62 175 GLY A N 1
ATOM 1366 C CA . GLY A 1 175 ? -3.168 -3.134 8.546 1.00 86.62 175 GLY A CA 1
ATOM 1367 C C . GLY A 1 175 ? -2.615 -4.207 9.489 1.00 86.62 175 GLY A C 1
ATOM 1368 O O . GLY A 1 175 ? -3.350 -4.680 10.358 1.00 86.62 175 GLY A O 1
ATOM 1369 N N . ILE A 1 176 ? -1.350 -4.613 9.335 1.00 84.62 176 ILE A N 1
ATOM 1370 C CA . ILE A 1 176 ? -0.638 -5.453 10.313 1.00 84.62 176 ILE A CA 1
ATOM 1371 C C . ILE A 1 176 ? 0.022 -4.581 11.379 1.00 84.62 176 ILE A C 1
ATOM 1373 O O . ILE A 1 176 ? -0.073 -4.890 12.567 1.00 84.62 176 ILE A O 1
ATOM 1377 N N . LEU A 1 177 ? 0.707 -3.521 10.945 1.00 84.88 177 LEU A N 1
ATOM 1378 C CA . LEU A 1 177 ? 1.597 -2.733 11.789 1.00 84.88 177 LEU A CA 1
ATOM 1379 C C . LEU A 1 177 ? 0.845 -1.723 12.661 1.00 84.88 177 LEU A C 1
ATOM 1381 O O . LEU A 1 177 ? 1.215 -1.505 13.813 1.00 84.88 177 LEU A O 1
ATOM 1385 N N . PHE A 1 178 ? -0.233 -1.133 12.141 1.00 84.12 178 PHE A N 1
ATOM 1386 C CA . PHE A 1 178 ? -0.981 -0.088 12.832 1.00 84.12 178 PHE A CA 1
ATOM 1387 C C . PHE A 1 178 ? -2.391 -0.548 13.193 1.00 84.12 178 PHE A C 1
ATOM 1389 O O . PHE A 1 178 ? -3.054 -1.276 12.456 1.00 84.12 178 PHE A O 1
ATOM 1396 N N . ARG A 1 179 ? -2.860 -0.091 14.356 1.00 71.88 179 ARG A N 1
ATOM 1397 C CA . ARG A 1 179 ? -4.228 -0.318 14.837 1.00 71.88 179 ARG A CA 1
ATOM 1398 C C . ARG A 1 179 ? -5.105 0.898 14.544 1.00 71.88 179 ARG A C 1
ATOM 1400 O O . ARG A 1 179 ? -4.600 1.999 14.349 1.00 71.88 179 ARG A O 1
ATOM 1407 N N . SER A 1 180 ? -6.422 0.701 14.558 1.00 66.44 180 SER A N 1
ATOM 1408 C CA . SER A 1 180 ? -7.412 1.690 14.102 1.00 66.44 180 SER A CA 1
ATOM 1409 C C . SER A 1 180 ? -7.468 3.008 14.888 1.00 66.44 180 SER A C 1
ATOM 1411 O O . SER A 1 180 ? -8.135 3.934 14.438 1.00 66.44 180 SER A O 1
ATOM 1413 N N . GLU A 1 181 ? -6.787 3.124 16.031 1.00 68.50 181 GLU A N 1
ATOM 1414 C CA . GLU A 1 181 ? -6.822 4.319 16.877 1.00 68.50 181 GLU A CA 1
ATOM 1415 C C . GLU A 1 181 ? -5.442 4.978 16.972 1.00 68.50 181 GLU A C 1
ATOM 1417 O O . GLU A 1 181 ? -4.532 4.453 17.614 1.00 68.50 181 GLU A O 1
ATOM 1422 N N . ILE A 1 182 ? -5.310 6.164 16.370 1.00 73.56 182 ILE A N 1
ATOM 1423 C CA . ILE A 1 182 ? -4.131 7.027 16.512 1.00 73.56 182 ILE A CA 1
ATOM 1424 C C . ILE A 1 182 ? -4.433 8.070 17.582 1.00 73.56 182 ILE A C 1
ATOM 1426 O O . ILE A 1 182 ? -5.137 9.053 17.340 1.00 73.56 182 ILE A O 1
ATOM 1430 N N . LYS A 1 183 ? -3.901 7.840 18.780 1.00 72.75 183 LYS A N 1
ATOM 1431 C CA . LYS A 1 183 ? -4.104 8.691 19.958 1.00 72.75 183 LYS A CA 1
ATOM 1432 C C . LYS A 1 183 ? -2.930 9.632 20.200 1.00 72.75 183 LYS A C 1
ATOM 1434 O O . LYS A 1 183 ? -3.137 10.742 20.683 1.00 72.75 183 LYS A O 1
ATOM 1439 N N . THR A 1 184 ? -1.712 9.226 19.841 1.00 80.38 184 THR A N 1
ATOM 1440 C CA . THR A 1 184 ? -0.491 9.984 20.154 1.00 80.38 184 THR A CA 1
ATOM 1441 C C . THR A 1 184 ? 0.155 10.609 18.919 1.00 80.38 184 THR A C 1
ATOM 1443 O O . THR A 1 184 ? 0.026 10.111 17.799 1.00 80.38 184 THR A O 1
ATOM 1446 N N . LYS A 1 185 ? 0.903 11.704 19.129 1.00 83.19 185 LYS A N 1
ATOM 1447 C CA . LYS A 1 185 ? 1.734 12.322 18.080 1.00 83.19 185 LYS A CA 1
ATOM 1448 C C . LYS A 1 185 ? 2.787 11.341 17.547 1.00 83.19 185 LYS A C 1
ATOM 1450 O O . LYS A 1 185 ? 3.038 11.325 16.349 1.00 83.19 185 LYS A O 1
ATOM 1455 N N . LEU A 1 186 ? 3.327 10.477 18.412 1.00 85.19 186 LEU A N 1
ATOM 1456 C CA . LEU A 1 186 ? 4.273 9.426 18.029 1.00 85.19 186 LEU A CA 1
ATOM 1457 C C . LEU A 1 186 ? 3.650 8.406 17.066 1.00 85.19 186 LEU A C 1
ATOM 1459 O O . LEU A 1 186 ? 4.271 8.056 16.073 1.00 85.19 186 LEU A O 1
ATOM 1463 N N . GLN A 1 187 ? 2.414 7.960 17.306 1.00 84.69 187 GLN A N 1
ATOM 1464 C CA . GLN A 1 187 ? 1.728 7.043 16.387 1.00 84.69 187 GLN A CA 1
ATOM 1465 C C . GLN A 1 187 ? 1.489 7.675 15.012 1.00 84.69 187 GLN A C 1
ATOM 1467 O O . GLN A 1 187 ? 1.650 7.003 13.997 1.00 84.69 187 GLN A O 1
ATOM 1472 N N . LEU A 1 188 ? 1.143 8.967 14.972 1.00 86.38 188 LEU A N 1
ATOM 1473 C CA . LEU A 1 188 ? 0.997 9.697 13.713 1.00 86.38 188 LEU A CA 1
ATOM 1474 C C . LEU A 1 188 ? 2.341 9.838 12.987 1.00 86.38 188 LEU A C 1
ATOM 1476 O O . LEU A 1 188 ? 2.403 9.619 11.781 1.00 86.38 188 LEU A O 1
ATOM 1480 N N . PHE A 1 189 ? 3.411 10.152 13.721 1.00 89.31 189 PHE A N 1
ATOM 1481 C CA . PHE A 1 189 ? 4.765 10.212 13.175 1.00 89.31 189 PHE A CA 1
ATOM 1482 C C . PHE A 1 189 ? 5.193 8.864 12.588 1.00 89.31 189 PHE A C 1
ATOM 1484 O O . PHE A 1 189 ? 5.617 8.816 11.439 1.00 89.31 189 PHE A O 1
ATOM 1491 N N . LEU A 1 190 ? 5.005 7.763 13.323 1.00 89.38 190 LEU A N 1
ATOM 1492 C CA . LEU A 1 190 ? 5.311 6.413 12.846 1.00 89.38 190 LEU A CA 1
ATOM 1493 C C . LEU A 1 190 ? 4.493 6.043 11.606 1.00 89.38 190 LEU A C 1
ATOM 1495 O O . LEU A 1 190 ? 5.031 5.427 10.691 1.00 89.38 190 LEU A O 1
ATOM 1499 N N . LEU A 1 191 ? 3.218 6.444 11.543 1.00 90.75 191 LEU A N 1
ATOM 1500 C CA . LEU A 1 191 ? 2.391 6.223 10.358 1.00 90.75 191 LEU A CA 1
ATOM 1501 C C . LEU A 1 191 ? 2.914 7.002 9.147 1.00 90.75 191 LEU A C 1
ATOM 1503 O O . LEU A 1 191 ? 2.951 6.462 8.046 1.00 90.75 191 LEU A O 1
ATOM 1507 N N . CYS A 1 192 ? 3.326 8.255 9.340 1.00 91.81 192 CYS A N 1
ATOM 1508 C CA . CYS A 1 192 ? 3.887 9.080 8.272 1.00 91.81 192 CYS A CA 1
ATOM 1509 C C . CYS A 1 192 ? 5.252 8.553 7.815 1.00 91.81 192 CYS A C 1
ATOM 1511 O O . CYS A 1 192 ? 5.488 8.450 6.616 1.00 91.81 192 CYS A O 1
ATOM 1513 N N . ALA A 1 193 ? 6.115 8.154 8.753 1.00 92.44 193 ALA A N 1
ATOM 1514 C CA . ALA A 1 193 ? 7.400 7.527 8.460 1.00 92.44 193 ALA A CA 1
ATOM 1515 C C . ALA A 1 193 ? 7.209 6.214 7.688 1.00 92.44 193 ALA A C 1
ATOM 1517 O O . ALA A 1 193 ? 7.863 5.992 6.671 1.00 92.44 193 ALA A O 1
ATOM 1518 N N . PHE A 1 194 ? 6.247 5.384 8.107 1.00 93.06 194 PHE A N 1
ATOM 1519 C CA . PHE A 1 194 ? 5.850 4.200 7.354 1.00 93.06 194 PHE A CA 1
ATOM 1520 C C . PHE A 1 194 ? 5.306 4.564 5.973 1.00 93.06 194 PHE A C 1
ATOM 1522 O O . PHE A 1 194 ? 5.680 3.924 5.004 1.00 93.06 194 PHE A O 1
ATOM 1529 N N . GLY A 1 195 ? 4.455 5.584 5.851 1.00 91.62 195 GLY A N 1
ATOM 1530 C CA . GLY A 1 195 ? 3.908 6.020 4.566 1.00 91.62 195 GLY A CA 1
ATOM 1531 C C . GLY A 1 195 ? 4.983 6.494 3.590 1.00 91.62 195 GLY A C 1
ATOM 1532 O O . GLY A 1 195 ? 4.940 6.126 2.417 1.00 91.62 195 GLY A O 1
ATOM 1533 N N . ALA A 1 196 ? 5.979 7.237 4.075 1.00 93.00 196 ALA A N 1
ATOM 1534 C CA . ALA A 1 196 ? 7.144 7.633 3.290 1.00 93.00 196 ALA A CA 1
ATOM 1535 C C . ALA A 1 196 ? 7.958 6.408 2.851 1.00 93.00 196 ALA A C 1
ATOM 1537 O O . ALA A 1 196 ? 8.185 6.212 1.658 1.00 93.00 196 ALA A O 1
ATOM 1538 N N . ALA A 1 197 ? 8.324 5.540 3.799 1.00 92.31 197 ALA A N 1
ATOM 1539 C CA . ALA A 1 197 ? 9.090 4.329 3.520 1.00 92.31 197 ALA A CA 1
ATOM 1540 C C . ALA A 1 197 ? 8.347 3.386 2.564 1.00 92.31 197 ALA A C 1
ATOM 1542 O O . ALA A 1 197 ? 8.937 2.874 1.624 1.00 92.31 197 ALA A O 1
ATOM 1543 N N . ALA A 1 198 ? 7.043 3.195 2.746 1.00 90.88 198 ALA A N 1
ATOM 1544 C CA . ALA A 1 198 ? 6.213 2.359 1.890 1.00 90.88 198 ALA A CA 1
ATOM 1545 C C . ALA A 1 198 ? 6.080 2.936 0.474 1.00 90.88 198 ALA A C 1
ATOM 1547 O O . ALA A 1 198 ? 6.097 2.184 -0.497 1.00 90.88 198 ALA A O 1
ATOM 1548 N N . SER A 1 199 ? 5.991 4.260 0.337 1.00 90.56 199 SER A N 1
ATOM 1549 C CA . SER A 1 199 ? 5.925 4.908 -0.978 1.00 90.56 199 SER A CA 1
ATOM 1550 C C . SER A 1 199 ? 7.224 4.731 -1.766 1.00 90.56 199 SER A C 1
ATOM 1552 O O . SER A 1 199 ? 7.166 4.452 -2.958 1.00 90.56 199 SER A O 1
ATOM 1554 N N . VAL A 1 200 ? 8.384 4.830 -1.107 1.00 88.12 200 VAL A N 1
ATOM 1555 C CA . VAL A 1 200 ? 9.693 4.698 -1.770 1.00 88.12 200 VAL A CA 1
ATOM 1556 C C . VAL A 1 200 ? 10.115 3.234 -1.923 1.00 88.12 200 VAL A C 1
ATOM 1558 O O . VAL A 1 200 ? 10.404 2.780 -3.024 1.00 88.12 200 VAL A O 1
ATOM 1561 N N . LEU A 1 201 ? 10.138 2.477 -0.825 1.00 87.12 201 LEU A N 1
ATOM 1562 C CA . LEU A 1 201 ? 10.737 1.139 -0.771 1.00 87.12 201 LEU A CA 1
ATOM 1563 C C . LEU A 1 201 ? 9.812 0.034 -1.268 1.00 87.12 201 LEU A C 1
ATOM 1565 O O . LEU A 1 201 ? 10.297 -0.996 -1.717 1.00 87.12 201 LEU A O 1
ATOM 1569 N N . ILE A 1 202 ? 8.495 0.206 -1.142 1.00 87.38 202 ILE A N 1
ATOM 1570 C CA . ILE A 1 202 ? 7.539 -0.815 -1.581 1.00 87.38 202 ILE A CA 1
ATOM 1571 C C . ILE A 1 202 ? 6.986 -0.420 -2.939 1.00 87.38 202 ILE A C 1
ATOM 1573 O O . ILE A 1 202 ? 7.211 -1.123 -3.918 1.00 87.38 202 ILE A O 1
ATOM 1577 N N . TYR A 1 203 ? 6.270 0.703 -3.008 1.00 88.38 203 TYR A N 1
ATOM 1578 C CA . TYR A 1 203 ? 5.645 1.118 -4.257 1.00 88.38 203 TYR A CA 1
ATOM 1579 C C . TYR A 1 203 ? 6.693 1.501 -5.302 1.00 88.38 203 TYR A C 1
ATOM 1581 O O . TYR A 1 203 ? 6.686 0.920 -6.382 1.00 88.38 203 TYR A O 1
ATOM 1589 N N . GLY A 1 204 ? 7.615 2.404 -4.964 1.00 86.75 204 GLY A N 1
ATOM 1590 C CA . GLY A 1 204 ? 8.681 2.841 -5.864 1.00 86.75 204 GLY A CA 1
ATOM 1591 C C . GLY A 1 204 ? 9.529 1.686 -6.382 1.00 86.75 204 GLY A C 1
ATOM 1592 O O . GLY A 1 204 ? 9.552 1.444 -7.580 1.00 86.75 204 GLY A O 1
ATOM 1593 N N . LEU A 1 205 ? 10.115 0.887 -5.485 1.00 85.12 205 LEU A N 1
ATOM 1594 C CA . LEU A 1 205 ? 10.959 -0.253 -5.866 1.00 85.12 205 LEU A CA 1
ATOM 1595 C C . LEU A 1 205 ? 10.256 -1.238 -6.816 1.00 85.12 205 LEU A C 1
ATOM 1597 O O . LEU A 1 205 ? 10.834 -1.651 -7.820 1.00 85.12 205 LEU A O 1
ATOM 1601 N N . ILE A 1 206 ? 9.006 -1.614 -6.516 1.00 84.12 206 ILE A N 1
ATOM 1602 C CA . ILE A 1 206 ? 8.241 -2.547 -7.356 1.00 84.12 206 ILE A CA 1
ATOM 1603 C C . ILE A 1 206 ? 7.930 -1.913 -8.713 1.00 84.12 206 ILE A C 1
ATOM 1605 O O . ILE A 1 206 ? 8.035 -2.586 -9.736 1.00 84.12 206 ILE A O 1
ATOM 1609 N N . MET A 1 207 ? 7.558 -0.632 -8.736 1.00 86.25 207 MET A N 1
ATOM 1610 C CA . MET A 1 207 ? 7.209 0.068 -9.970 1.00 86.25 207 MET A CA 1
ATOM 1611 C C . MET A 1 207 ? 8.424 0.367 -10.851 1.00 86.25 207 MET A C 1
ATOM 1613 O O . MET A 1 207 ? 8.326 0.217 -12.065 1.00 86.25 207 MET A O 1
ATOM 1617 N N . ASP A 1 208 ? 9.565 0.716 -10.265 1.00 86.00 208 ASP A N 1
ATOM 1618 C CA . ASP A 1 208 ? 10.821 0.943 -10.985 1.00 86.00 208 ASP A CA 1
ATOM 1619 C C . ASP A 1 208 ? 11.351 -0.377 -11.559 1.00 86.00 208 ASP A C 1
ATOM 1621 O O . ASP A 1 208 ? 11.771 -0.446 -12.714 1.00 86.00 208 ASP A O 1
ATOM 1625 N N . THR A 1 209 ? 11.232 -1.465 -10.792 1.00 78.81 209 THR A N 1
ATOM 1626 C CA . THR A 1 209 ? 11.508 -2.827 -11.269 1.00 78.81 209 THR A CA 1
ATOM 1627 C C . THR A 1 209 ? 10.592 -3.205 -12.433 1.00 78.81 209 THR A C 1
ATOM 1629 O O . THR A 1 209 ? 11.061 -3.696 -13.458 1.00 78.81 209 THR A O 1
ATOM 1632 N N . ALA A 1 210 ? 9.290 -2.930 -12.311 1.00 78.06 210 ALA A N 1
ATOM 1633 C CA . ALA A 1 210 ? 8.332 -3.159 -13.386 1.00 78.06 210 ALA A CA 1
ATOM 1634 C C . ALA A 1 210 ? 8.693 -2.354 -14.639 1.00 78.06 210 ALA A C 1
ATOM 1636 O O . ALA A 1 210 ? 8.620 -2.882 -15.742 1.00 78.06 210 ALA A O 1
ATOM 1637 N N . TYR A 1 211 ? 9.129 -1.102 -14.483 1.00 81.31 211 TYR A N 1
ATOM 1638 C CA . TYR A 1 211 ? 9.553 -0.264 -15.599 1.00 81.31 211 TYR A CA 1
ATOM 1639 C C . TYR A 1 211 ? 10.749 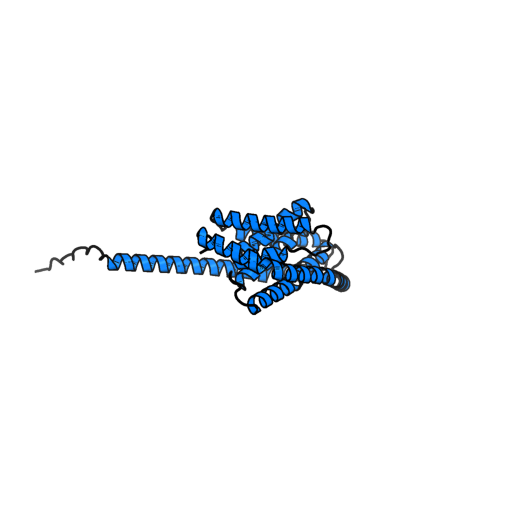-0.865 -16.348 1.00 81.31 211 TYR A C 1
ATOM 1641 O O . TYR A 1 211 ? 10.707 -0.958 -17.574 1.00 81.31 211 TYR A O 1
ATOM 1649 N N . VAL A 1 212 ? 11.767 -1.363 -15.634 1.00 77.69 212 VAL A N 1
ATOM 1650 C CA . VAL A 1 212 ? 12.907 -2.075 -16.246 1.00 77.69 212 VAL A CA 1
ATOM 1651 C C . VAL A 1 212 ? 12.432 -3.303 -17.029 1.00 77.69 212 VAL A C 1
ATOM 1653 O O . VAL A 1 212 ? 12.841 -3.496 -18.173 1.00 77.69 212 VAL A O 1
ATOM 1656 N N . PHE A 1 213 ? 11.516 -4.091 -16.458 1.00 72.44 213 PHE A N 1
ATOM 1657 C CA . PHE A 1 213 ? 10.933 -5.261 -17.124 1.00 72.44 213 PHE A CA 1
ATOM 1658 C C . PHE A 1 213 ? 9.925 -4.930 -18.228 1.00 72.44 213 PHE A C 1
ATOM 1660 O O . PHE A 1 213 ? 9.504 -5.817 -18.956 1.00 72.44 213 PHE A O 1
ATOM 1667 N N . MET A 1 214 ? 9.509 -3.680 -18.385 1.00 75.31 214 MET A N 1
ATOM 1668 C CA . MET A 1 214 ? 8.580 -3.283 -19.444 1.00 75.31 214 MET A CA 1
ATOM 1669 C C . MET A 1 214 ? 9.270 -2.528 -20.575 1.00 75.31 214 MET A C 1
ATOM 1671 O O . MET A 1 214 ? 8.776 -2.540 -21.699 1.00 75.31 214 MET A O 1
ATOM 1675 N N . ALA A 1 215 ? 10.422 -1.909 -20.307 1.00 70.62 215 ALA A N 1
ATOM 1676 C CA . ALA A 1 215 ? 11.179 -1.132 -21.283 1.00 70.62 215 ALA A CA 1
ATOM 1677 C C . ALA A 1 215 ? 11.751 -1.975 -22.444 1.00 70.62 215 ALA A C 1
ATOM 1679 O O . ALA A 1 215 ? 12.228 -1.404 -23.422 1.00 70.62 215 ALA A O 1
ATOM 1680 N N . GLY A 1 216 ? 11.707 -3.313 -22.362 1.00 58.72 216 GLY A N 1
ATOM 1681 C CA . GLY A 1 216 ? 12.025 -4.222 -23.475 1.00 58.72 216 GLY A CA 1
ATOM 1682 C C . GLY A 1 216 ? 13.485 -4.199 -23.943 1.00 58.72 216 GLY A C 1
ATOM 168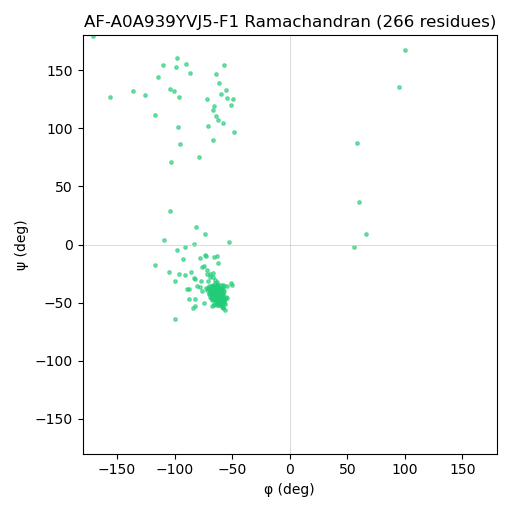3 O O . GLY A 1 216 ? 13.809 -4.783 -24.973 1.00 58.72 216 GLY A O 1
ATOM 1684 N N . GLN A 1 217 ? 14.366 -3.517 -23.212 1.00 57.12 217 GLN A N 1
ATOM 1685 C CA . GLN A 1 217 ? 15.806 -3.487 -23.453 1.00 57.12 217 GLN A CA 1
ATOM 1686 C C . GLN A 1 217 ? 16.477 -4.624 -22.678 1.00 57.12 217 GLN A C 1
ATOM 1688 O O . GLN A 1 217 ? 15.973 -5.050 -21.636 1.00 57.12 217 GLN A O 1
ATOM 1693 N N . LYS A 1 218 ? 17.654 -5.074 -23.137 1.00 63.19 218 LYS A N 1
ATOM 1694 C CA . LYS A 1 218 ? 18.513 -5.957 -22.335 1.00 63.19 218 LYS A CA 1
ATOM 1695 C C . LYS A 1 218 ? 18.676 -5.353 -20.945 1.00 63.19 218 LYS A C 1
ATOM 1697 O O . LYS A 1 218 ? 19.081 -4.194 -20.823 1.00 63.19 218 LYS A O 1
ATOM 1702 N N . VAL A 1 219 ? 18.361 -6.137 -19.914 1.00 66.62 219 VAL A N 1
ATOM 1703 C CA . VAL A 1 219 ? 18.523 -5.737 -18.515 1.00 66.62 219 VAL A CA 1
ATOM 1704 C C . VAL A 1 219 ? 20.019 -5.591 -18.250 1.00 66.62 219 VAL A C 1
ATOM 1706 O O . VAL A 1 219 ? 20.726 -6.540 -17.929 1.00 66.62 219 VAL A O 1
ATOM 1709 N N . THR A 1 220 ? 20.526 -4.386 -18.480 1.00 75.00 220 THR A N 1
ATOM 1710 C CA . THR A 1 220 ? 21.908 -4.012 -18.203 1.00 75.00 220 THR A CA 1
ATOM 1711 C C . THR A 1 220 ? 21.961 -3.268 -16.879 1.00 75.00 220 THR A C 1
ATOM 1713 O O . THR A 1 220 ? 21.013 -2.580 -16.494 1.00 75.00 220 THR A O 1
ATOM 1716 N N . TRP A 1 221 ? 23.103 -3.342 -16.198 1.00 75.75 221 TRP A N 1
ATOM 1717 C CA . TRP A 1 221 ? 23.337 -2.562 -14.982 1.00 75.75 221 TRP A CA 1
ATOM 1718 C C . TRP A 1 221 ? 23.111 -1.060 -15.195 1.00 75.75 221 TRP A C 1
ATOM 1720 O O . TRP A 1 221 ? 22.562 -0.393 -14.322 1.00 75.75 221 TRP A O 1
ATOM 1730 N N . ALA A 1 222 ? 23.452 -0.545 -16.380 1.00 79.19 222 ALA A N 1
ATOM 1731 C CA . ALA A 1 222 ? 23.196 0.840 -16.761 1.00 79.19 222 ALA A CA 1
ATOM 1732 C C . ALA A 1 222 ? 21.693 1.157 -16.866 1.00 79.19 222 ALA A C 1
ATOM 1734 O O . ALA A 1 222 ? 21.259 2.190 -16.363 1.00 79.19 222 ALA A O 1
ATOM 1735 N N . ALA A 1 223 ? 20.886 0.267 -17.457 1.00 75.69 223 ALA A N 1
ATOM 1736 C CA . ALA A 1 223 ? 19.436 0.447 -17.559 1.00 75.69 223 ALA A CA 1
ATOM 1737 C C . ALA A 1 223 ? 18.749 0.417 -16.185 1.00 75.69 223 ALA A C 1
ATOM 1739 O O . ALA A 1 223 ? 17.865 1.232 -15.926 1.00 75.69 223 ALA A O 1
ATOM 1740 N N . ILE A 1 224 ? 19.191 -0.468 -15.284 1.00 79.00 224 ILE A N 1
ATOM 1741 C CA . ILE A 1 224 ? 18.709 -0.508 -13.896 1.00 79.00 224 ILE A CA 1
ATOM 1742 C C . ILE A 1 224 ? 19.060 0.805 -13.186 1.00 79.00 224 ILE A C 1
ATOM 1744 O O . ILE A 1 224 ? 18.177 1.470 -12.654 1.00 79.00 224 ILE A O 1
ATOM 1748 N N . LEU A 1 225 ? 20.327 1.228 -13.219 1.00 82.88 225 LEU A N 1
ATOM 1749 C CA . LEU A 1 225 ? 20.754 2.480 -12.585 1.00 82.88 225 LEU A CA 1
ATOM 1750 C C . LEU A 1 225 ? 20.002 3.699 -13.137 1.00 82.88 225 LEU A C 1
ATOM 1752 O O . LEU A 1 225 ? 19.597 4.563 -12.362 1.00 82.88 225 LEU A O 1
ATOM 1756 N N . ALA A 1 226 ? 19.758 3.755 -14.447 1.00 82.62 226 ALA A N 1
ATOM 1757 C CA . ALA A 1 226 ? 18.997 4.834 -15.071 1.00 82.62 226 ALA A CA 1
ATOM 1758 C C . ALA A 1 226 ? 17.512 4.826 -14.663 1.00 82.62 226 ALA A C 1
ATOM 1760 O O . ALA A 1 226 ? 16.945 5.880 -14.360 1.00 82.62 226 ALA A O 1
ATOM 1761 N N . ALA A 1 227 ? 16.878 3.651 -14.614 1.00 82.62 227 ALA A N 1
ATOM 1762 C CA . ALA A 1 227 ? 15.482 3.512 -14.204 1.00 82.62 227 ALA A CA 1
ATOM 1763 C C . ALA A 1 227 ? 15.281 3.914 -12.738 1.00 82.62 227 ALA A C 1
ATOM 1765 O O . ALA A 1 227 ? 14.423 4.735 -12.436 1.00 82.62 227 ALA A O 1
ATOM 1766 N N . TYR A 1 228 ? 16.122 3.414 -11.835 1.00 83.75 228 TYR A N 1
ATOM 1767 C CA . TYR A 1 228 ? 16.046 3.746 -10.413 1.00 83.75 228 TYR A CA 1
ATOM 1768 C C . TYR A 1 228 ? 16.475 5.192 -10.130 1.00 83.75 228 TYR A C 1
ATOM 1770 O O . TYR A 1 228 ? 15.870 5.871 -9.301 1.00 83.75 228 TYR A O 1
ATOM 1778 N N . GLY A 1 229 ? 17.488 5.691 -10.844 1.00 85.19 229 GLY A N 1
ATOM 1779 C CA . GLY A 1 229 ? 17.957 7.071 -10.728 1.00 85.19 229 GLY A CA 1
ATOM 1780 C C . GLY A 1 229 ? 16.912 8.094 -11.176 1.00 85.19 229 GLY A C 1
ATOM 1781 O O . GLY A 1 229 ? 16.756 9.127 -10.534 1.00 85.19 229 GLY A O 1
ATOM 1782 N N . SER A 1 230 ? 16.151 7.800 -12.233 1.00 84.06 230 SER A N 1
ATOM 1783 C CA . SER A 1 230 ? 15.026 8.648 -12.653 1.00 84.06 230 SER A CA 1
ATOM 1784 C C . SER A 1 230 ? 13.776 8.440 -11.787 1.00 84.06 230 SER A C 1
ATOM 1786 O O . SER A 1 230 ? 13.095 9.410 -11.448 1.00 84.06 230 SER A O 1
ATOM 1788 N N . GLY A 1 231 ? 13.505 7.203 -11.359 1.00 84.56 231 GLY A N 1
ATOM 1789 C CA . GLY A 1 231 ? 12.370 6.838 -10.509 1.00 84.56 231 GLY A CA 1
ATOM 1790 C C . GLY A 1 231 ? 12.419 7.460 -9.113 1.00 84.56 231 GLY A C 1
ATOM 1791 O O . GLY A 1 231 ? 11.383 7.848 -8.571 1.00 84.56 231 GLY A O 1
ATOM 1792 N N . ILE A 1 232 ? 13.612 7.664 -8.539 1.00 88.81 232 ILE A N 1
ATOM 1793 C CA . ILE A 1 232 ? 13.743 8.168 -7.165 1.00 88.81 232 ILE A CA 1
ATOM 1794 C C . ILE A 1 232 ? 13.097 9.545 -6.965 1.00 88.81 232 ILE A C 1
ATOM 1796 O O . ILE A 1 232 ? 12.439 9.761 -5.949 1.00 88.81 232 ILE A O 1
ATOM 1800 N N . ALA A 1 233 ? 13.200 10.455 -7.939 1.00 88.50 233 ALA A N 1
ATOM 1801 C CA . ALA A 1 233 ? 12.583 11.778 -7.851 1.00 88.50 233 ALA A CA 1
ATOM 1802 C C . ALA A 1 233 ? 11.051 11.669 -7.767 1.00 88.50 233 ALA A C 1
ATOM 1804 O O . ALA A 1 233 ? 10.411 12.277 -6.907 1.00 88.50 233 ALA A O 1
ATOM 1805 N N . PHE A 1 234 ? 10.467 10.819 -8.611 1.00 89.25 234 PHE A N 1
ATOM 1806 C CA . PHE A 1 234 ? 9.037 10.522 -8.629 1.00 89.25 234 PHE A CA 1
ATOM 1807 C C . PHE A 1 234 ? 8.564 9.825 -7.347 1.00 89.25 234 PHE A C 1
ATOM 1809 O O . PHE A 1 234 ? 7.514 10.175 -6.800 1.00 89.25 234 PHE A O 1
ATOM 1816 N N . ASN A 1 235 ? 9.364 8.897 -6.821 1.00 91.56 235 ASN A N 1
ATOM 1817 C CA . ASN A 1 235 ? 9.085 8.189 -5.574 1.00 91.56 235 ASN A CA 1
ATOM 1818 C C . ASN A 1 235 ? 9.122 9.126 -4.361 1.00 91.56 235 ASN A C 1
ATOM 1820 O O . ASN A 1 235 ? 8.284 9.008 -3.465 1.00 91.56 235 ASN A O 1
ATOM 1824 N N . LEU A 1 236 ? 10.044 10.092 -4.341 1.00 91.56 236 LEU A N 1
ATOM 1825 C CA . LEU A 1 236 ? 10.118 11.115 -3.298 1.00 91.56 236 LEU A CA 1
ATOM 1826 C C . LEU A 1 236 ? 8.917 12.066 -3.341 1.00 91.56 236 LEU A C 1
ATOM 1828 O O . LEU A 1 236 ? 8.372 12.393 -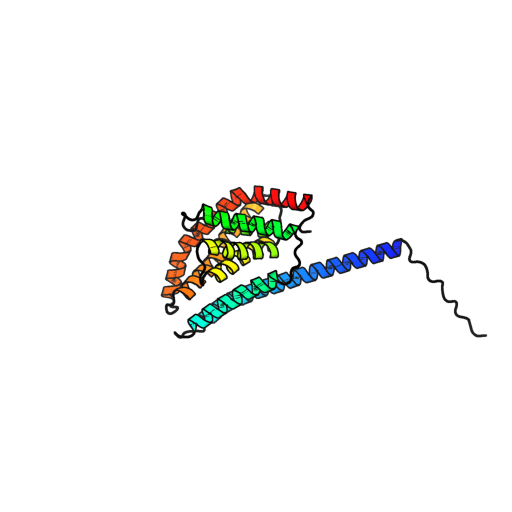2.286 1.00 91.56 236 LEU A O 1
ATOM 1832 N N . ILE A 1 237 ? 8.448 12.454 -4.532 1.00 92.50 237 ILE A N 1
ATOM 1833 C CA . ILE A 1 237 ? 7.219 13.253 -4.676 1.00 92.50 237 ILE A CA 1
ATOM 1834 C C . ILE A 1 237 ? 6.013 12.485 -4.124 1.00 92.50 237 ILE A C 1
ATOM 1836 O O . ILE A 1 237 ? 5.229 13.038 -3.348 1.00 92.50 237 ILE A O 1
ATOM 1840 N N . LEU A 1 238 ? 5.882 11.199 -4.465 1.00 92.56 238 LEU A N 1
ATOM 1841 C CA . LEU A 1 238 ? 4.814 10.349 -3.939 1.00 92.56 238 LEU A CA 1
ATOM 1842 C C . LEU A 1 238 ? 4.906 10.191 -2.414 1.00 92.56 238 LEU A C 1
ATOM 1844 O O . LEU A 1 238 ? 3.884 10.233 -1.726 1.00 92.56 238 LEU A O 1
ATOM 1848 N N . ALA A 1 239 ? 6.115 10.038 -1.871 1.00 93.06 239 ALA A N 1
ATOM 1849 C CA . ALA A 1 239 ? 6.347 9.948 -0.434 1.00 93.06 239 ALA A CA 1
ATOM 1850 C C . ALA A 1 239 ? 5.960 11.245 0.287 1.00 93.06 239 ALA A C 1
ATOM 1852 O O . ALA A 1 239 ? 5.241 11.197 1.287 1.00 93.06 239 ALA A O 1
ATOM 1853 N N . ALA A 1 240 ? 6.362 12.399 -0.249 1.00 93.38 240 ALA A N 1
ATOM 1854 C CA . ALA A 1 240 ? 6.007 13.708 0.287 1.00 93.38 240 ALA A CA 1
ATOM 1855 C C . ALA A 1 240 ? 4.488 13.935 0.259 1.00 93.38 240 ALA A C 1
ATOM 1857 O O . ALA A 1 240 ? 3.904 14.323 1.274 1.00 93.38 240 ALA A O 1
ATOM 1858 N N . ALA A 1 241 ? 3.833 13.612 -0.862 1.00 92.81 241 ALA A N 1
ATOM 1859 C CA . ALA A 1 241 ? 2.379 13.656 -0.973 1.00 92.81 241 ALA A CA 1
ATOM 1860 C C . ALA A 1 241 ? 1.732 12.761 0.093 1.00 92.81 241 ALA A C 1
ATOM 1862 O O . ALA A 1 241 ? 0.887 13.207 0.866 1.00 92.81 241 ALA A O 1
ATOM 1863 N N . THR A 1 242 ? 2.174 11.508 0.195 1.00 94.00 242 THR A N 1
ATOM 1864 C CA . THR A 1 242 ? 1.633 10.535 1.150 1.00 94.00 242 THR A CA 1
ATOM 1865 C C . THR A 1 242 ? 1.751 11.025 2.588 1.00 94.00 242 THR A C 1
ATOM 1867 O O . THR A 1 242 ? 0.773 10.958 3.328 1.00 94.00 242 THR A O 1
ATOM 1870 N N . VAL A 1 243 ? 2.904 11.569 2.982 1.00 94.62 243 VAL A N 1
ATOM 1871 C CA . VAL A 1 243 ? 3.115 12.144 4.319 1.00 94.62 243 VAL A CA 1
ATOM 1872 C C . VAL A 1 243 ? 2.164 13.309 4.566 1.00 94.62 243 VAL A C 1
ATOM 1874 O O . VAL A 1 243 ? 1.460 13.311 5.575 1.00 94.62 243 VAL A O 1
ATOM 1877 N N . LEU A 1 244 ? 2.085 14.265 3.637 1.00 94.44 244 LEU A N 1
ATOM 1878 C CA . LEU A 1 244 ? 1.202 15.425 3.764 1.00 94.44 244 LEU A CA 1
ATOM 1879 C C . LEU A 1 244 ? -0.258 14.994 3.953 1.00 94.44 244 LEU A C 1
ATOM 1881 O O . LEU A 1 244 ? -0.942 15.443 4.874 1.00 94.44 244 LEU A O 1
ATOM 1885 N N . PHE A 1 245 ? -0.734 14.079 3.112 1.00 92.94 245 PHE A N 1
ATOM 1886 C CA . PHE A 1 245 ? -2.108 13.605 3.181 1.00 92.94 245 PHE A CA 1
ATOM 1887 C C . PHE A 1 245 ? -2.373 12.729 4.402 1.00 92.94 245 PHE A C 1
ATOM 1889 O O . PHE A 1 245 ? -3.472 12.792 4.943 1.00 92.94 245 PHE A O 1
ATOM 1896 N N . LEU A 1 246 ? -1.400 11.963 4.898 1.00 91.94 246 LEU A N 1
ATOM 1897 C CA . LEU A 1 246 ? -1.546 11.254 6.170 1.00 91.94 246 LEU A CA 1
ATOM 1898 C C . LEU A 1 246 ? -1.652 12.230 7.347 1.00 91.94 246 LEU A C 1
ATOM 1900 O O . LEU A 1 246 ? -2.514 12.039 8.204 1.00 91.94 246 LEU A O 1
ATOM 1904 N N . LEU A 1 247 ? -0.858 13.303 7.371 1.00 92.25 247 LEU A N 1
ATOM 1905 C CA . LEU A 1 247 ? -0.940 14.325 8.420 1.00 92.25 247 LEU A CA 1
ATOM 1906 C C . LEU A 1 247 ? -2.326 14.984 8.474 1.00 92.25 247 LEU A C 1
ATOM 1908 O O . LEU A 1 247 ? -2.866 15.188 9.563 1.00 92.25 247 LEU A O 1
ATOM 1912 N N . VAL A 1 248 ? -2.919 15.267 7.311 1.00 92.00 248 VAL A N 1
ATOM 1913 C CA . VAL A 1 248 ? -4.227 15.933 7.209 1.00 92.00 248 VAL A CA 1
ATOM 1914 C C . VAL A 1 248 ? -5.395 14.954 7.377 1.00 92.00 248 VAL A C 1
ATOM 1916 O O . VAL A 1 248 ? -6.337 15.229 8.120 1.00 92.00 248 VAL A O 1
ATOM 1919 N N . LEU A 1 249 ? -5.360 13.802 6.700 1.00 90.62 249 LEU A N 1
ATOM 1920 C CA . LEU A 1 249 ? -6.511 12.904 6.559 1.00 90.62 249 LEU A CA 1
ATOM 1921 C C . LEU A 1 249 ? -6.543 11.761 7.574 1.00 90.62 249 LEU A C 1
ATOM 1923 O O . LEU A 1 249 ? -7.639 11.281 7.872 1.00 90.62 249 LEU A O 1
ATOM 1927 N N . ALA A 1 250 ? -5.407 11.319 8.132 1.00 86.44 250 ALA A N 1
ATOM 1928 C CA . ALA A 1 250 ? -5.392 10.112 8.965 1.00 86.44 250 ALA A CA 1
ATOM 1929 C C . ALA A 1 250 ? -6.301 10.257 10.190 1.00 86.44 250 ALA A C 1
ATOM 1931 O O . ALA A 1 250 ? -7.191 9.437 10.399 1.00 86.44 250 ALA A O 1
ATOM 1932 N N . LYS A 1 251 ? -6.156 11.334 10.969 1.00 86.62 251 LYS A N 1
ATOM 1933 C CA . LYS A 1 251 ? -7.000 11.579 12.150 1.00 86.62 251 LYS A CA 1
ATOM 1934 C C . LYS A 1 251 ? -8.504 11.651 11.824 1.00 86.62 251 LYS A C 1
ATOM 1936 O O . LYS A 1 251 ? -9.269 10.909 12.445 1.00 86.62 251 LYS A O 1
ATOM 1941 N N . PRO A 1 252 ? -8.973 12.508 10.891 1.00 88.19 252 PRO A N 1
ATOM 1942 C CA . PRO A 1 252 ? -10.404 12.641 10.629 1.00 88.19 252 PRO A CA 1
ATOM 1943 C C . PRO A 1 252 ? -11.026 11.377 10.022 1.00 88.19 252 PRO A C 1
ATOM 1945 O O . PRO A 1 252 ? -12.119 10.995 10.446 1.00 88.19 252 PRO A O 1
ATOM 1948 N N . LEU A 1 253 ? -10.358 10.698 9.078 1.00 88.38 253 LEU A N 1
ATOM 1949 C CA . LEU A 1 253 ? -10.901 9.468 8.489 1.00 88.38 253 LEU A CA 1
ATOM 1950 C C . LEU A 1 253 ? -10.909 8.315 9.489 1.00 88.38 253 LEU A C 1
ATOM 1952 O O . LEU A 1 253 ? -11.933 7.645 9.607 1.00 88.38 253 LEU A O 1
ATOM 1956 N N . LEU A 1 254 ? -9.822 8.096 10.236 1.00 86.69 254 LEU A N 1
ATOM 1957 C CA . LEU A 1 254 ? -9.767 7.002 11.210 1.00 86.69 254 LEU A CA 1
ATOM 1958 C C . LEU A 1 254 ? -10.835 7.168 12.293 1.00 86.69 254 LEU A C 1
ATOM 1960 O O . LEU A 1 254 ? -11.536 6.207 12.601 1.00 86.69 254 LEU A O 1
ATOM 1964 N N . ASN A 1 255 ? -11.051 8.389 12.792 1.00 86.00 255 ASN A N 1
ATOM 1965 C CA . ASN A 1 255 ? -12.106 8.662 13.770 1.00 86.00 255 ASN A CA 1
ATOM 1966 C C . ASN A 1 255 ? -13.512 8.417 13.200 1.00 86.00 255 ASN A C 1
ATOM 1968 O O . ASN A 1 255 ? -14.363 7.844 13.884 1.00 86.00 255 ASN A O 1
ATOM 1972 N N . LYS A 1 256 ? -13.779 8.823 11.950 1.00 86.38 256 LYS A N 1
ATOM 1973 C CA . LYS A 1 256 ? -15.066 8.551 11.286 1.00 86.38 256 LYS A CA 1
ATOM 1974 C C . LYS A 1 256 ? -15.283 7.051 11.08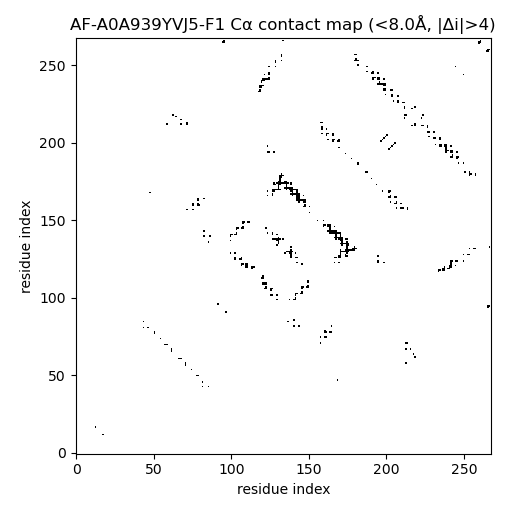5 1.00 86.38 256 LYS A C 1
ATOM 1976 O O . LYS A 1 256 ? -16.351 6.544 11.421 1.00 86.38 256 LYS A O 1
ATOM 1981 N N . LEU A 1 257 ? -14.269 6.335 10.603 1.00 85.06 257 LEU A N 1
ATOM 1982 C CA . LEU A 1 257 ? -14.330 4.889 10.391 1.00 85.06 257 LEU A CA 1
ATOM 1983 C C . LEU A 1 257 ? -14.511 4.136 11.715 1.00 85.06 257 LEU A C 1
ATOM 1985 O O . LEU A 1 257 ? -15.352 3.244 11.788 1.00 85.06 257 LEU A O 1
ATOM 1989 N N . ALA A 1 258 ? -13.818 4.540 12.783 1.00 84.19 258 ALA A N 1
ATOM 1990 C CA . ALA A 1 258 ? -13.996 3.976 14.121 1.00 84.19 258 ALA A CA 1
ATOM 1991 C C . ALA A 1 258 ? -15.433 4.166 14.639 1.00 84.19 258 ALA A C 1
ATOM 1993 O O . ALA A 1 258 ? -16.048 3.212 15.116 1.00 84.19 258 ALA A O 1
ATOM 1994 N N . ARG A 1 259 ? -16.022 5.360 14.466 1.00 82.88 259 ARG A N 1
ATOM 1995 C CA . ARG A 1 259 ? -17.432 5.609 14.825 1.00 82.88 259 ARG A CA 1
ATOM 1996 C C . ARG A 1 259 ? -18.400 4.732 14.031 1.00 82.88 259 ARG A C 1
ATOM 1998 O O . ARG A 1 259 ? -19.339 4.197 14.613 1.00 82.88 259 ARG A O 1
ATOM 2005 N N . ILE A 1 260 ? -18.179 4.562 12.725 1.00 84.31 260 ILE A N 1
ATOM 2006 C CA . ILE A 1 260 ? -19.031 3.71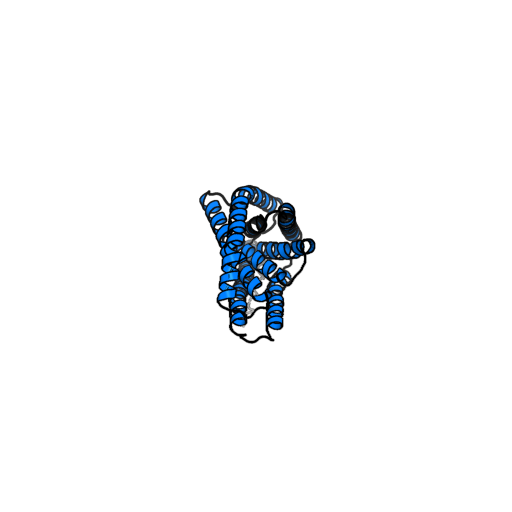2 11.878 1.00 84.31 260 ILE A CA 1
ATOM 2007 C C . ILE A 1 260 ? -18.937 2.248 12.321 1.00 84.31 260 ILE A C 1
ATOM 2009 O O . ILE A 1 260 ? -19.963 1.578 12.442 1.00 84.31 260 ILE A O 1
ATOM 2013 N N . LYS A 1 261 ? -17.728 1.764 12.627 1.00 77.69 261 LYS A N 1
ATOM 2014 C CA . LYS A 1 261 ? -17.513 0.410 13.149 1.00 77.69 261 LYS A CA 1
ATOM 2015 C C . LYS A 1 261 ? -18.248 0.170 14.462 1.00 77.69 261 LYS A C 1
ATOM 2017 O O . LYS A 1 261 ? -18.927 -0.846 14.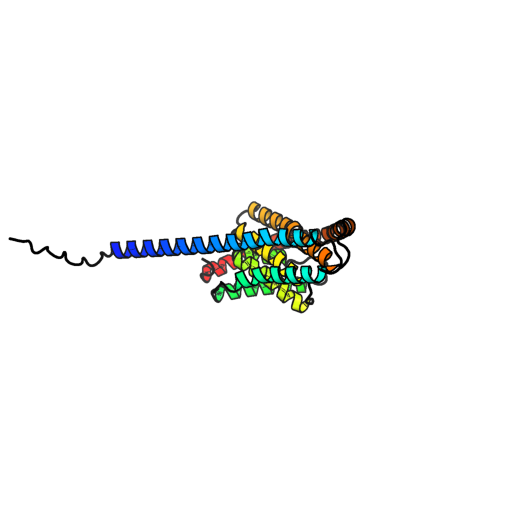583 1.00 77.69 261 LYS A O 1
ATOM 2022 N N . LEU A 1 262 ? -18.168 1.119 15.397 1.00 78.94 262 LEU A N 1
ATOM 2023 C CA . LEU A 1 262 ? -18.865 1.052 16.684 1.00 78.94 262 LEU A CA 1
ATOM 2024 C C . LEU A 1 262 ? -20.389 1.079 16.510 1.00 78.94 262 LEU A C 1
ATOM 2026 O O . LEU A 1 262 ? -21.079 0.216 17.043 1.00 78.94 262 LEU A O 1
ATOM 2030 N N . LYS A 1 263 ? -20.917 2.019 15.715 1.00 77.12 263 LYS A N 1
ATOM 2031 C CA . LYS A 1 263 ? -22.365 2.191 15.512 1.00 77.12 263 LYS A CA 1
ATOM 2032 C C . LYS A 1 263 ? -23.009 1.018 14.770 1.00 77.12 263 LYS A C 1
ATOM 2034 O O . LYS A 1 263 ? -24.144 0.656 15.059 1.00 77.12 263 LYS A O 1
ATOM 2039 N N . HIS A 1 264 ? -22.304 0.431 13.804 1.00 74.19 264 HIS A N 1
ATOM 2040 C CA . HIS A 1 264 ? -22.857 -0.602 12.925 1.00 74.19 264 HIS A CA 1
ATOM 2041 C C . HIS A 1 264 ? -22.298 -2.011 13.184 1.00 74.19 264 HIS A C 1
ATOM 2043 O O . HIS A 1 264 ? -22.652 -2.941 12.454 1.00 74.19 264 HIS A O 1
ATOM 2049 N N . GLY A 1 265 ? -21.448 -2.195 14.202 1.00 64.94 265 GLY A N 1
ATOM 2050 C CA . GLY A 1 265 ? -20.887 -3.494 14.595 1.00 64.94 265 GLY A CA 1
ATOM 2051 C C . GLY A 1 265 ? -20.072 -4.179 13.491 1.00 64.94 265 GLY A C 1
ATOM 2052 O O . GLY A 1 265 ? -20.171 -5.395 13.313 1.00 64.94 265 GLY A O 1
ATOM 2053 N N . VAL A 1 266 ? -19.332 -3.398 12.701 1.00 63.19 266 VAL A N 1
ATOM 2054 C CA . VAL A 1 266 ? -18.610 -3.863 11.502 1.00 63.19 266 VAL A CA 1
ATOM 2055 C C . VAL A 1 266 ? -17.133 -4.063 11.844 1.00 63.19 266 VAL A C 1
ATOM 2057 O O . VAL A 1 266 ? -16.532 -3.157 12.415 1.00 63.19 266 VAL A O 1
ATOM 2060 N N . PHE A 1 267 ? -16.553 -5.212 11.467 1.00 58.41 267 PHE A N 1
ATOM 2061 C CA . PHE A 1 267 ? -15.207 -5.666 11.856 1.00 58.41 267 PHE A CA 1
ATOM 2062 C C . PHE A 1 267 ? -15.025 -5.777 13.389 1.00 58.41 267 PHE A C 1
ATOM 2064 O O . PHE A 1 267 ? -14.588 -4.822 14.031 1.00 58.41 267 PHE A O 1
ATOM 2071 N N . ARG A 1 268 ? -15.375 -6.941 13.960 1.00 46.84 268 ARG A N 1
ATOM 2072 C CA . ARG A 1 268 ? -14.979 -7.349 15.325 1.00 46.84 268 ARG A CA 1
ATOM 2073 C C . ARG A 1 268 ? -13.579 -7.951 15.317 1.00 46.84 268 ARG A C 1
ATOM 2075 O O . ARG A 1 268 ? -13.279 -8.671 14.340 1.00 46.84 268 ARG A O 1
#

Secondary structure (DSSP, 8-state):
-----------PPPHHHHHHHHHHHHHHHHHHHHHHHHHHHHHHHHHHHHHHHHHHHHHHH--STTSHHHHHHHHHHHHHHHHHHHHHT----HHHHHHHHHHHHHHHHHHHHTTTSSS--THHHHHHHHHHHH-HHHHHHHHHHHHHHHHHHH---TTHHHHHHHHHHHHHHHHHH--S---SHHHHHHHHHHHHHIIIIIIIHHHHHHHHHHS-S---HHHHHHHHHHHHHHHHHHHHHHHHHHHHHHHHHHHHHHHHHHHHT---

Sequence (268 aa):
MTVIESEKPNSVPSGTDRILAAERLRARQAAEDRRRTRIRRIVTAVLILVFVPAVIAIGLLEWQDRHFYIVSALIILFSTVPFFLVFEKRRPRARELTLIAVMVALGVASRAAFYMLPQFKPVVAIVIIAGCSLGFEAGFITGALTAFVSNMFFGQGPWTPYQMFALGLVGFLSGILFRSEIKTKLQLFLLCAFGAAASVLIYGLIMDTAYVFMAGQKVTWAAILAAYGSGIAFNLILAAATVLFLLVLAKPLLNKLARIKLKHGVFR

Nearest PDB structures (foldseek):
  4hzu-assembly1_S  TM=6.418E-01  e=4.053E-02  Levilactobacillus brevis
  5cwf-assembly3_C  TM=2.644E-01  e=9.474E+00  synthetic construct

Foldseek 3Di:
DDDPPDPPPPPPQPPVNVVVVVVVVVVVVVVVVVVVVVVLLVVLVVLVVCLVVVLVVVLVVDQDQPCLVVSLVVNLVSLVVSVCVLPVPDPADPVLVVVLVVLLVVLLVQCVVCVVPQLLGLNLLSLLLQCQLSALSSSLNSQLSSLVVSCVVVPDDSCSSLSSNLSSVSSNVSRVPHHLDDDDPVNLVVSLVSLLCSLCVRSLVSSLSVCLSVVSDRNDPVSSCVSSVVSNVSSNSNSVSNSVCSVVPNVVSSVVSVVCCVVVVHRD

pLDDT: mean 78.29, std 13.14, range [40.25, 95.5]

Mean predicted aligned error: 10.77 Å

Radius of gyration: 24.09 Å; Cα contacts (8 Å, |Δi|>4): 299; chains: 1; bounding box: 54×80×70 Å